Protein AF-A0AAD9RTS6-F1 (afdb_monomer)

Nearest PDB structures (foldseek):
  6xby-assembly1_a  TM=6.337E-01  e=3.636E-10  Bos taurus
  8otz-assembly1_DR  TM=1.914E-01  e=7.574E+00  Bos taurus

Mean predicted aligned error: 16.79 Å

pLDDT: mean 76.4, std 19.63, range [36.97, 96.69]

Organism: NCBI:txid1348599

Structure (mmCIF, N/CA/C/O backbone):
data_AF-A0AAD9RTS6-F1
#
_entry.id   AF-A0AAD9RTS6-F1
#
loop_
_atom_site.group_PDB
_atom_site.id
_atom_site.type_symbol
_atom_site.label_atom_id
_atom_site.label_alt_id
_atom_site.label_comp_id
_atom_site.label_asym_id
_atom_site.label_entity_id
_atom_site.label_seq_id
_atom_site.pdbx_PDB_ins_code
_atom_site.Cartn_x
_atom_site.Cartn_y
_atom_site.Cartn_z
_atom_site.occupancy
_atom_site.B_iso_or_equiv
_atom_site.auth_seq_id
_atom_site.auth_comp_id
_atom_site.auth_asym_id
_atom_site.auth_atom_id
_atom_site.pdbx_PDB_model_num
ATOM 1 N N . MET A 1 1 ? -31.113 -16.040 11.708 1.00 50.41 1 MET A N 1
ATOM 2 C CA . MET A 1 1 ? -31.774 -15.890 10.392 1.00 50.41 1 MET A CA 1
ATOM 3 C C . MET A 1 1 ? -33.154 -15.271 10.618 1.00 50.41 1 MET A C 1
ATOM 5 O O . MET A 1 1 ? -34.159 -15.971 10.582 1.00 50.41 1 MET A O 1
ATOM 9 N N . GLY A 1 2 ? -33.175 -13.988 10.998 1.00 57.69 2 GLY A N 1
ATOM 10 C CA . GLY A 1 2 ? -34.380 -13.211 11.315 1.00 57.69 2 GLY A CA 1
ATOM 11 C C . GLY A 1 2 ? -34.899 -12.433 10.101 1.00 57.69 2 GLY A C 1
ATOM 12 O O . GLY A 1 2 ? -34.229 -12.341 9.082 1.00 57.69 2 GLY A O 1
ATOM 13 N N . SER A 1 3 ? -36.134 -11.948 10.205 1.00 55.72 3 SER A N 1
ATOM 14 C CA . SER A 1 3 ? -37.040 -11.503 9.136 1.00 55.72 3 SER A CA 1
ATOM 15 C C . SER A 1 3 ? -36.486 -10.516 8.093 1.00 55.72 3 SER A C 1
ATOM 17 O O . SER A 1 3 ? -36.118 -9.401 8.437 1.00 55.72 3 SER A O 1
ATOM 19 N N . LEU A 1 4 ? -36.643 -10.838 6.801 1.00 79.06 4 LEU A N 1
ATOM 20 C CA . LEU A 1 4 ? -36.389 -9.927 5.664 1.00 79.06 4 LEU A CA 1
ATOM 21 C C . LEU A 1 4 ? -37.274 -8.656 5.641 1.00 79.06 4 LEU A C 1
ATOM 23 O O . LEU A 1 4 ? -37.018 -7.738 4.871 1.00 79.06 4 LEU A O 1
ATOM 27 N N . PHE A 1 5 ? -38.356 -8.618 6.426 1.00 84.25 5 PHE A N 1
ATOM 28 C CA . PHE A 1 5 ? -39.392 -7.576 6.356 1.00 84.25 5 PHE A CA 1
ATOM 29 C C . PHE A 1 5 ? -39.239 -6.447 7.392 1.00 84.25 5 PHE A C 1
ATOM 31 O O . PHE A 1 5 ? -39.983 -5.465 7.334 1.00 84.25 5 PHE A O 1
ATOM 38 N N . ARG A 1 6 ? -38.319 -6.565 8.356 1.00 87.06 6 ARG A N 1
ATOM 39 C CA . ARG A 1 6 ? -38.084 -5.570 9.417 1.00 87.06 6 ARG A CA 1
ATOM 40 C C . ARG A 1 6 ? -36.588 -5.418 9.674 1.00 87.06 6 ARG A C 1
ATOM 42 O O . ARG A 1 6 ? -35.831 -6.349 9.436 1.00 87.06 6 ARG A O 1
ATOM 49 N N . SER A 1 7 ? -36.184 -4.239 10.141 1.00 89.12 7 SER A N 1
ATOM 50 C CA . SER A 1 7 ? -34.813 -3.986 10.588 1.00 89.12 7 SER A CA 1
ATOM 51 C C . SER A 1 7 ? -34.468 -4.864 11.790 1.00 89.12 7 SER A C 1
ATOM 53 O O . SER A 1 7 ? -35.334 -5.118 12.629 1.00 89.12 7 SER A O 1
ATOM 55 N N . GLU A 1 8 ? -33.208 -5.281 11.885 1.00 87.94 8 GLU A N 1
ATOM 56 C CA . GLU A 1 8 ? -32.695 -5.950 13.080 1.00 87.94 8 GLU A CA 1
ATOM 57 C C . GLU A 1 8 ? -32.668 -4.987 14.277 1.00 87.94 8 GLU A C 1
ATOM 59 O O . GLU A 1 8 ? -32.595 -3.763 14.121 1.00 87.94 8 GLU A O 1
ATOM 64 N N . GLU A 1 9 ? -32.792 -5.542 15.483 1.00 89.06 9 GLU A N 1
ATOM 65 C CA . GLU A 1 9 ? -32.730 -4.760 16.714 1.00 89.06 9 GLU A CA 1
ATOM 66 C C . GLU A 1 9 ? -31.302 -4.257 16.946 1.00 89.06 9 GLU A C 1
ATOM 68 O O . GLU A 1 9 ? -30.344 -5.024 16.899 1.00 89.06 9 GLU A O 1
ATOM 73 N N . MET A 1 10 ? -31.165 -2.957 17.213 1.00 92.31 10 MET A N 1
ATOM 74 C CA . MET A 1 10 ? -29.875 -2.301 17.424 1.00 92.31 10 MET A CA 1
ATOM 75 C C . MET A 1 10 ? -29.730 -1.877 18.885 1.00 92.31 10 MET A C 1
ATOM 77 O O . MET A 1 10 ? -30.651 -1.303 19.468 1.00 92.31 10 MET A O 1
ATOM 81 N N . THR A 1 11 ? -28.548 -2.088 19.461 1.00 93.81 11 THR A N 1
ATOM 82 C CA . THR A 1 11 ? -28.217 -1.669 20.831 1.00 93.81 11 THR A CA 1
ATOM 83 C C . THR A 1 11 ? -27.041 -0.702 20.836 1.00 93.81 11 THR A C 1
ATOM 85 O O . THR A 1 11 ? -26.025 -0.951 20.189 1.00 93.81 11 THR A O 1
ATOM 88 N N . LEU A 1 12 ? -27.154 0.390 21.596 1.00 94.88 12 LEU A N 1
ATOM 89 C CA . LEU A 1 12 ? -26.045 1.316 21.812 1.00 94.88 12 LEU A CA 1
ATOM 90 C C . LEU A 1 12 ? -25.181 0.823 22.977 1.00 94.88 12 LEU A C 1
ATOM 92 O O . LEU A 1 12 ? -25.652 0.749 24.110 1.00 94.88 12 LEU A O 1
ATOM 96 N N . CYS A 1 13 ? -23.910 0.546 22.696 1.00 92.75 13 CYS A N 1
ATOM 97 C CA . CYS A 1 13 ? -22.930 0.111 23.687 1.00 92.75 13 CYS A CA 1
ATOM 98 C C . CYS A 1 13 ? -21.834 1.170 23.859 1.00 92.75 13 CYS A C 1
ATOM 100 O O . CYS A 1 13 ? -21.464 1.855 22.905 1.00 92.75 13 CYS A O 1
ATOM 102 N N . GLN A 1 14 ? -21.288 1.282 25.072 1.00 93.88 14 GLN A N 1
ATOM 103 C CA . GLN A 1 14 ? -20.136 2.134 25.365 1.00 93.88 14 GLN A CA 1
ATOM 104 C C . GLN A 1 14 ? -18.898 1.260 25.589 1.00 93.88 14 GLN A C 1
ATOM 106 O O . GLN A 1 14 ? -18.890 0.403 26.469 1.00 93.88 14 GLN A O 1
ATOM 111 N N . LEU A 1 15 ? -17.856 1.480 24.787 1.00 91.50 15 LEU A N 1
ATOM 112 C CA . LEU A 1 15 ? -16.586 0.756 24.856 1.00 91.50 15 LEU A CA 1
ATOM 113 C C . LEU A 1 15 ? -15.553 1.568 25.643 1.00 91.50 15 LEU A C 1
ATOM 115 O O . LEU A 1 15 ? -15.295 2.728 25.324 1.00 91.50 15 LEU A O 1
ATOM 119 N N . PHE A 1 16 ? -14.932 0.939 26.639 1.00 93.88 16 PHE A N 1
ATOM 120 C CA . PHE A 1 16 ? -13.786 1.484 27.362 1.00 93.88 16 PHE A CA 1
ATOM 121 C C . PHE A 1 16 ? -12.552 0.660 27.007 1.00 93.88 16 PHE A C 1
ATOM 123 O O . PHE A 1 16 ? -12.473 -0.518 27.345 1.00 93.88 16 PHE A O 1
ATOM 130 N N . LEU A 1 17 ? -11.602 1.278 26.305 1.00 93.12 17 LEU A N 1
ATOM 131 C CA . LEU A 1 17 ? -10.390 0.620 25.825 1.00 93.12 17 LEU A CA 1
ATOM 132 C C . LEU A 1 17 ? -9.153 1.296 26.414 1.00 93.12 17 LEU A C 1
ATOM 134 O O . LEU A 1 17 ? -9.038 2.524 26.413 1.00 93.12 17 LEU A O 1
ATOM 138 N N . GLN A 1 18 ? -8.207 0.485 26.880 1.00 94.69 18 GLN A N 1
ATOM 139 C CA . GLN A 1 18 ? -6.872 0.957 27.232 1.00 94.69 18 GLN A CA 1
ATOM 140 C C . GLN A 1 18 ? -6.068 1.213 25.953 1.00 94.69 18 GLN A C 1
ATOM 142 O O . GLN A 1 18 ? -6.196 0.476 24.978 1.00 94.69 18 GLN A O 1
ATOM 147 N N . SER A 1 19 ? -5.216 2.240 25.950 1.00 87.56 19 SER A N 1
ATOM 148 C CA . SER A 1 19 ? -4.492 2.676 24.747 1.00 87.56 19 SER A CA 1
ATOM 149 C C . SER A 1 19 ? -3.614 1.601 24.106 1.00 87.56 19 SER A C 1
ATOM 151 O O . SER A 1 19 ? -3.440 1.626 22.895 1.00 87.56 19 SER A O 1
ATOM 153 N N . GLU A 1 20 ? -3.075 0.670 24.893 1.00 89.00 20 GLU A N 1
ATOM 154 C CA . GLU A 1 20 ? -2.197 -0.402 24.402 1.00 89.00 20 GLU A CA 1
ATOM 155 C C . GLU A 1 20 ? -2.977 -1.546 23.739 1.00 89.00 20 GLU A C 1
ATOM 157 O O . GLU A 1 20 ? -2.508 -2.129 22.769 1.00 89.00 20 GLU A O 1
ATOM 162 N N . ALA A 1 21 ? -4.189 -1.833 24.224 1.00 91.12 21 ALA A N 1
ATOM 163 C CA . ALA A 1 21 ? -5.052 -2.889 23.691 1.00 91.12 21 ALA A CA 1
ATOM 164 C C . ALA A 1 21 ? -6.028 -2.380 22.617 1.00 91.12 21 ALA A C 1
ATOM 166 O O . ALA A 1 21 ? -6.637 -3.175 21.906 1.00 91.12 21 ALA A O 1
ATOM 167 N N . ALA A 1 22 ? -6.181 -1.057 22.488 1.00 91.62 22 ALA A N 1
ATOM 168 C CA . ALA A 1 22 ? -7.159 -0.442 21.598 1.00 91.62 22 ALA A CA 1
ATOM 169 C C . ALA A 1 22 ? -7.013 -0.908 20.143 1.00 91.62 22 ALA A C 1
ATOM 171 O O . ALA A 1 22 ? -8.025 -1.194 19.513 1.00 91.62 22 ALA A O 1
ATOM 172 N N . TYR A 1 23 ? -5.781 -1.023 19.630 1.00 90.50 23 TYR A N 1
ATOM 173 C CA . TYR A 1 23 ? -5.544 -1.468 18.254 1.00 90.50 23 TYR A CA 1
ATOM 174 C C . TYR A 1 23 ? -6.053 -2.895 18.024 1.00 90.50 23 TYR A C 1
ATOM 176 O O . TYR A 1 23 ? -6.880 -3.108 17.145 1.00 90.50 23 TYR A O 1
ATOM 184 N N . ALA A 1 24 ? -5.626 -3.846 18.862 1.00 90.88 24 ALA A N 1
ATOM 185 C CA . ALA A 1 24 ? -6.026 -5.246 18.746 1.00 90.88 24 ALA A CA 1
ATOM 186 C C . ALA A 1 24 ? -7.550 -5.405 18.862 1.00 90.88 24 ALA A C 1
ATOM 188 O O . ALA A 1 24 ? -8.174 -6.012 18.004 1.00 90.88 24 ALA A O 1
ATOM 189 N N . CYS A 1 25 ? -8.181 -4.777 19.860 1.00 92.00 25 CYS A N 1
ATOM 190 C CA . CYS A 1 25 ? -9.631 -4.878 20.025 1.00 92.00 25 CYS A CA 1
ATOM 191 C C . CYS A 1 25 ? -10.410 -4.283 18.843 1.00 92.00 25 CYS A C 1
ATOM 193 O O . CYS A 1 25 ? -11.422 -4.843 18.437 1.00 92.00 25 CYS A O 1
ATOM 195 N N . VAL A 1 26 ? -9.979 -3.137 18.305 1.00 92.31 26 VAL A N 1
ATOM 196 C CA . VAL A 1 26 ? -10.655 -2.504 17.159 1.00 92.31 26 VAL A CA 1
ATOM 197 C C . VAL A 1 26 ? -10.448 -3.314 15.881 1.00 92.31 26 VAL A C 1
ATOM 199 O O . VAL A 1 26 ? -11.370 -3.394 15.076 1.00 92.31 26 VAL A O 1
ATOM 202 N N . SER A 1 27 ? -9.279 -3.933 15.724 1.00 91.69 27 SER A N 1
ATOM 203 C CA . SER A 1 27 ? -8.967 -4.825 14.612 1.00 91.69 27 SER A CA 1
ATOM 204 C C . SER A 1 27 ? -9.925 -6.016 14.554 1.00 91.69 27 SER A C 1
ATOM 206 O O . SER A 1 27 ? -10.641 -6.185 13.572 1.00 91.69 27 SER A O 1
ATOM 208 N N . GLU A 1 28 ? -10.041 -6.748 15.662 1.00 90.25 28 GLU A N 1
ATOM 209 C CA . GLU A 1 28 ? -10.954 -7.890 15.817 1.00 90.25 28 GLU A CA 1
ATOM 210 C C . GLU A 1 28 ? -12.419 -7.492 15.572 1.00 90.25 28 GLU A C 1
ATOM 212 O O . GLU A 1 28 ? -13.182 -8.179 14.894 1.00 90.25 28 GLU A O 1
ATOM 217 N N . LEU A 1 29 ? -12.831 -6.328 16.089 1.00 92.19 29 LEU A N 1
ATOM 218 C CA . LEU A 1 29 ? -14.169 -5.787 15.835 1.00 92.19 29 LEU A CA 1
ATOM 219 C C . LEU A 1 29 ? -14.394 -5.446 14.353 1.00 92.19 29 LEU A C 1
ATOM 221 O O . LEU A 1 29 ? -15.520 -5.571 13.865 1.00 92.19 29 LEU A O 1
ATOM 225 N N . GLY A 1 30 ? -13.347 -5.005 13.655 1.00 91.00 30 GLY A N 1
ATOM 226 C CA . GLY A 1 30 ? -13.362 -4.736 12.220 1.00 91.00 30 GLY A CA 1
ATOM 227 C C . GLY A 1 30 ? -13.520 -6.007 11.391 1.00 91.00 30 GLY A C 1
ATOM 228 O O . GLY A 1 30 ? -14.304 -6.010 10.445 1.00 91.00 30 GLY A O 1
ATOM 229 N N . GLU A 1 31 ? -12.853 -7.090 11.786 1.00 88.75 31 GLU A N 1
ATOM 230 C CA . GLU A 1 31 ? -12.963 -8.402 11.136 1.00 88.75 31 GLU A CA 1
ATOM 231 C C . GLU A 1 31 ? -14.345 -9.034 11.327 1.00 88.75 31 GLU A C 1
ATOM 233 O O . GLU A 1 31 ? -14.898 -9.615 10.393 1.00 88.75 31 GLU A O 1
ATOM 238 N N . LEU A 1 32 ? -14.955 -8.857 12.506 1.00 90.81 32 LEU A N 1
ATOM 239 C CA . LEU A 1 32 ? -16.336 -9.281 12.747 1.00 90.81 32 LEU A CA 1
ATOM 240 C C . LEU A 1 32 ? -17.349 -8.484 11.909 1.00 90.81 32 LEU A C 1
ATOM 242 O O . LEU A 1 32 ? -18.361 -9.038 11.487 1.00 90.81 32 LEU A O 1
ATOM 246 N N . GLY A 1 33 ? -17.115 -7.185 11.688 1.00 89.56 33 GLY A N 1
ATOM 247 C CA . GLY A 1 33 ? -17.952 -6.346 10.819 1.00 89.56 33 GLY A CA 1
ATOM 248 C C . GLY A 1 33 ? -19.366 -6.053 11.346 1.00 89.56 33 GLY A C 1
ATOM 249 O O . GLY A 1 33 ? -20.247 -5.680 10.574 1.00 89.56 33 GLY A O 1
ATOM 250 N N . LEU A 1 34 ? -19.605 -6.214 12.653 1.00 89.19 34 LEU A N 1
ATOM 251 C CA . LEU A 1 34 ? -20.934 -6.080 13.281 1.00 89.19 34 LEU A CA 1
ATOM 252 C C . LEU A 1 34 ? -21.144 -4.756 14.029 1.00 89.19 34 LEU A C 1
ATOM 254 O O . LEU A 1 34 ? -22.193 -4.544 14.639 1.00 89.19 34 LEU A O 1
ATOM 258 N N . VAL A 1 35 ? -20.147 -3.871 14.035 1.00 92.88 35 VAL A N 1
ATOM 259 C CA . VAL A 1 35 ? -20.171 -2.639 14.829 1.00 92.88 35 VAL A CA 1
ATOM 260 C C . VAL A 1 35 ? -20.168 -1.396 13.951 1.00 92.88 35 VAL A C 1
ATOM 262 O O . VAL A 1 35 ? -19.451 -1.307 12.959 1.00 92.88 35 VAL A O 1
ATOM 265 N N . GLN A 1 36 ? -20.944 -0.393 14.360 1.00 92.69 36 GLN A N 1
ATOM 266 C CA . GLN A 1 36 ? -20.921 0.938 13.763 1.00 92.69 36 GLN A CA 1
ATOM 267 C C . GLN A 1 36 ? -20.427 1.949 14.799 1.00 92.69 36 GLN A C 1
ATOM 269 O O . GLN A 1 36 ? -21.080 2.185 15.816 1.00 92.69 36 GLN A O 1
ATOM 274 N N . PHE A 1 37 ? -19.277 2.570 14.534 1.00 93.06 37 PHE A N 1
ATOM 275 C CA . PHE A 1 37 ? -18.742 3.621 15.395 1.00 93.06 37 PHE A CA 1
ATOM 276 C C . PHE A 1 37 ? -19.469 4.946 15.161 1.00 93.06 37 PHE A C 1
ATOM 278 O O . PHE A 1 37 ? -19.695 5.364 14.024 1.00 93.06 37 PHE A O 1
ATOM 285 N N . ARG A 1 38 ? -19.807 5.631 16.255 1.00 93.50 38 ARG A N 1
ATOM 286 C CA . ARG A 1 38 ? -20.373 6.982 16.234 1.00 93.50 38 ARG A CA 1
ATOM 287 C C . ARG A 1 38 ? -19.284 7.992 16.583 1.00 93.50 38 ARG A C 1
ATOM 289 O O . ARG A 1 38 ? -18.545 7.784 17.542 1.00 93.50 38 ARG A O 1
ATOM 296 N N . ASP A 1 39 ? -19.205 9.086 15.827 1.00 92.50 39 ASP A N 1
ATOM 297 C CA . ASP A 1 39 ? -18.254 10.158 16.127 1.00 92.50 39 ASP A CA 1
ATOM 298 C C . ASP A 1 39 ? -18.649 10.868 17.431 1.00 92.50 39 ASP A C 1
ATOM 300 O O . ASP A 1 39 ? -19.750 11.412 17.548 1.00 92.50 39 ASP A O 1
ATOM 304 N N . LEU A 1 40 ? -17.753 10.823 18.418 1.00 90.94 40 LEU A N 1
ATOM 305 C CA . LEU A 1 40 ? -17.901 11.516 19.697 1.00 90.94 40 LEU A CA 1
ATOM 306 C C . LEU A 1 40 ? -17.343 12.947 19.641 1.00 90.94 40 LEU A C 1
ATOM 308 O O . LEU A 1 40 ? -17.722 13.775 20.463 1.00 90.94 40 LEU A O 1
ATOM 312 N N . ASN A 1 41 ? -16.471 13.247 18.672 1.00 89.69 41 ASN A N 1
ATOM 313 C CA . ASN A 1 41 ? -15.739 14.509 18.566 1.00 89.69 41 ASN A CA 1
ATOM 314 C C . ASN A 1 41 ? -16.033 15.221 17.226 1.00 89.69 41 ASN A C 1
ATOM 316 O O . ASN A 1 41 ? -15.108 15.420 16.428 1.00 89.69 41 ASN A O 1
ATOM 320 N N . PRO A 1 42 ? -17.291 15.631 16.962 1.00 89.31 42 PRO A N 1
ATOM 321 C CA . PRO A 1 42 ? -17.651 16.307 15.714 1.00 89.31 42 PRO A CA 1
ATOM 322 C C . PRO A 1 42 ? -17.018 17.702 15.587 1.00 89.31 42 PRO A C 1
ATOM 324 O O . PRO A 1 42 ? -16.724 18.142 14.479 1.00 89.31 42 PRO A O 1
ATOM 327 N N . ASP A 1 43 ? -16.754 18.374 16.710 1.00 90.94 43 ASP A N 1
ATOM 328 C CA . ASP A 1 43 ? -16.213 19.740 16.732 1.00 90.94 43 ASP A CA 1
ATOM 329 C C . ASP A 1 43 ? -14.683 19.788 16.574 1.00 90.94 43 ASP A C 1
ATOM 331 O O . ASP A 1 43 ? -14.093 20.856 16.402 1.00 90.94 43 ASP A O 1
ATOM 335 N N . VAL A 1 44 ? -14.014 18.630 16.631 1.00 90.00 44 VAL A N 1
ATOM 336 C CA . VAL A 1 44 ? -12.556 18.530 16.505 1.00 90.00 44 VAL A CA 1
ATOM 337 C C . VAL A 1 44 ? -12.186 18.268 15.050 1.00 90.00 44 VAL A C 1
ATOM 339 O O . VAL A 1 44 ? -12.521 17.227 14.477 1.00 90.00 44 VAL A O 1
ATOM 342 N N . ASN A 1 45 ? -11.424 19.197 14.470 1.00 89.06 45 ASN A N 1
ATOM 343 C CA . ASN A 1 45 ? -10.912 19.074 13.109 1.00 89.06 45 ASN A CA 1
ATOM 344 C C . ASN A 1 45 ? -10.062 17.799 12.952 1.00 89.06 45 ASN A C 1
ATOM 346 O O . ASN A 1 45 ? -9.316 17.419 13.857 1.00 89.06 45 ASN A O 1
ATOM 350 N N . ALA A 1 46 ? -10.123 17.172 11.776 1.00 85.44 46 ALA A N 1
ATOM 351 C CA . ALA A 1 46 ? -9.436 15.923 11.464 1.00 85.44 46 ALA A CA 1
ATOM 352 C C . ALA A 1 46 ? -7.943 15.954 11.831 1.00 85.44 46 ALA A C 1
ATOM 354 O O . ALA A 1 46 ? -7.449 14.990 12.397 1.00 85.44 46 ALA A O 1
ATOM 355 N N . PHE A 1 47 ? -7.249 17.076 11.607 1.00 85.50 47 PHE A N 1
ATOM 356 C CA . PHE A 1 47 ? -5.812 17.234 11.883 1.00 85.50 47 PHE A CA 1
ATOM 357 C C . PHE A 1 47 ? -5.421 17.241 13.364 1.00 85.50 47 PHE A C 1
ATOM 359 O O . PHE A 1 47 ? -4.262 16.995 13.682 1.00 85.50 47 PHE A O 1
ATOM 366 N N . GLN A 1 48 ? -6.358 17.548 14.260 1.00 87.56 48 GLN A N 1
ATOM 367 C CA . GLN A 1 48 ? -6.109 17.600 15.704 1.00 87.56 48 GLN A CA 1
ATOM 368 C C . GLN A 1 48 ? -6.441 16.271 16.393 1.00 87.56 48 GLN A C 1
ATOM 370 O O . GLN A 1 48 ? -6.275 16.137 17.605 1.00 87.56 48 GLN A O 1
ATOM 375 N N . ARG A 1 49 ? -6.921 15.276 15.637 1.00 88.81 49 ARG A N 1
ATOM 376 C CA . ARG A 1 49 ? -7.229 13.950 16.171 1.00 88.81 49 ARG A CA 1
ATOM 377 C C . ARG A 1 49 ? -5.938 13.202 16.515 1.00 88.81 49 ARG A C 1
ATOM 379 O O . ARG A 1 49 ? -4.890 13.397 15.908 1.00 88.81 49 ARG A O 1
ATOM 386 N N . LYS A 1 50 ? -6.029 12.305 17.496 1.00 86.81 50 LYS A N 1
ATOM 387 C CA . LYS A 1 50 ? -4.868 11.637 18.106 1.00 86.81 50 LYS A CA 1
ATOM 388 C C . LYS A 1 50 ? -4.025 10.804 17.124 1.00 86.81 50 LYS A C 1
ATOM 390 O O . LYS A 1 50 ? -2.809 10.775 17.265 1.00 86.81 50 LYS A O 1
ATOM 395 N N . PHE A 1 51 ? -4.650 10.160 16.137 1.00 87.69 51 PHE A N 1
ATOM 396 C CA . PHE A 1 51 ? -4.007 9.155 15.271 1.00 87.69 51 PHE A CA 1
ATOM 397 C C . PHE A 1 51 ? -3.675 9.650 13.850 1.00 87.69 51 PHE A C 1
ATOM 399 O O . PHE A 1 51 ? -3.411 8.857 12.954 1.00 87.69 51 PHE A O 1
ATOM 406 N N . VAL A 1 52 ? -3.659 10.967 13.612 1.00 91.19 52 VAL A N 1
ATOM 407 C CA . VAL A 1 52 ? -3.453 11.544 12.263 1.00 91.19 52 VAL A CA 1
ATOM 408 C C . VAL A 1 52 ? -2.125 11.135 11.632 1.00 91.19 52 VAL A C 1
ATOM 410 O O . VAL A 1 52 ? -2.060 10.902 10.429 1.00 91.19 52 VAL A O 1
ATOM 413 N N . ASN A 1 53 ? -1.063 11.041 12.431 1.00 90.81 53 ASN A N 1
ATOM 414 C CA . ASN A 1 53 ? 0.257 10.674 11.922 1.00 90.81 53 ASN A CA 1
ATOM 415 C C . ASN A 1 53 ? 0.294 9.223 11.424 1.00 90.81 53 ASN A C 1
ATOM 417 O O . ASN A 1 53 ? 0.946 8.945 10.425 1.00 90.81 53 ASN A O 1
ATOM 421 N N . GLU A 1 54 ? -0.424 8.316 12.086 1.00 88.75 54 GLU A N 1
ATOM 422 C CA . GLU A 1 54 ? -0.519 6.911 11.676 1.00 88.75 54 GLU A CA 1
ATOM 423 C C . GLU A 1 54 ? -1.325 6.774 10.383 1.00 88.75 54 GLU A C 1
ATOM 425 O O . GLU A 1 54 ? -0.869 6.109 9.458 1.00 88.75 54 GLU A O 1
ATOM 430 N N . VAL A 1 55 ? -2.450 7.490 10.262 1.00 91.25 55 VAL A N 1
ATOM 431 C CA . VAL A 1 55 ? -3.231 7.518 9.012 1.00 91.25 55 VAL A CA 1
ATOM 432 C C . VAL A 1 55 ? -2.387 8.037 7.847 1.00 91.25 55 VAL A C 1
ATOM 434 O O . VAL A 1 55 ? -2.356 7.419 6.789 1.00 91.25 55 VAL A O 1
ATOM 437 N N . ARG A 1 56 ? -1.624 9.116 8.055 1.00 92.31 56 ARG A N 1
ATOM 438 C CA . ARG A 1 56 ? -0.730 9.655 7.018 1.00 92.31 56 ARG A CA 1
ATOM 439 C C . ARG A 1 56 ? 0.351 8.666 6.583 1.00 92.31 56 ARG A C 1
ATOM 441 O O . ARG A 1 56 ? 0.660 8.611 5.398 1.00 92.31 56 ARG A O 1
ATOM 448 N N . ARG A 1 57 ? 0.914 7.881 7.509 1.00 91.94 57 ARG A N 1
ATOM 449 C CA . ARG A 1 57 ? 1.880 6.821 7.164 1.00 91.94 57 ARG A CA 1
ATOM 450 C C . ARG A 1 57 ? 1.238 5.763 6.266 1.00 91.94 57 ARG A C 1
ATOM 452 O O . ARG A 1 57 ? 1.842 5.361 5.275 1.00 91.94 57 ARG A O 1
ATOM 459 N N . CYS A 1 58 ? 0.001 5.365 6.561 1.00 92.19 58 CYS A N 1
ATOM 460 C CA . CYS A 1 58 ? -0.757 4.453 5.705 1.00 92.19 58 CYS A CA 1
ATOM 461 C C . CYS A 1 58 ? -1.036 5.046 4.317 1.00 92.19 58 CYS A C 1
ATOM 463 O O . CYS A 1 58 ? -0.826 4.354 3.322 1.00 92.19 58 CYS A O 1
ATOM 465 N N . ASP A 1 59 ? -1.419 6.323 4.232 1.00 94.19 59 ASP A N 1
ATOM 466 C CA . ASP A 1 59 ? -1.638 7.011 2.950 1.00 94.19 59 ASP A CA 1
ATOM 467 C C . ASP A 1 59 ? -0.358 7.042 2.090 1.00 94.19 59 ASP A C 1
ATOM 469 O O . ASP A 1 59 ? -0.396 6.854 0.870 1.00 94.19 59 ASP A O 1
ATOM 473 N N . GLU A 1 60 ? 0.805 7.257 2.715 1.00 93.56 60 GLU A N 1
ATOM 474 C CA . GLU A 1 60 ? 2.093 7.224 2.021 1.00 93.56 60 GLU A CA 1
ATOM 475 C C . GLU A 1 60 ? 2.433 5.823 1.505 1.00 93.56 60 GLU A C 1
ATOM 477 O O . GLU A 1 60 ? 2.817 5.691 0.341 1.00 93.56 60 GLU A O 1
ATOM 482 N N . MET A 1 61 ? 2.249 4.775 2.312 1.00 93.00 61 MET A N 1
ATOM 483 C CA . MET A 1 61 ? 2.441 3.387 1.869 1.00 93.00 61 MET A CA 1
ATOM 484 C C . MET A 1 61 ? 1.489 3.017 0.727 1.00 93.00 61 MET A C 1
ATOM 486 O O . MET A 1 61 ? 1.917 2.423 -0.264 1.00 93.00 61 MET A O 1
ATOM 490 N N . GLU A 1 62 ? 0.223 3.433 0.802 1.00 93.56 62 GLU A N 1
ATOM 491 C CA . GLU A 1 62 ? -0.748 3.224 -0.271 1.00 93.56 62 GLU A CA 1
ATOM 492 C C . GLU A 1 62 ? -0.290 3.914 -1.567 1.00 93.56 62 GLU A C 1
ATOM 494 O O . GLU A 1 62 ? -0.381 3.341 -2.655 1.00 93.56 62 GLU A O 1
ATOM 499 N N . ARG A 1 63 ? 0.287 5.120 -1.478 1.00 95.69 63 ARG A N 1
ATOM 500 C CA . ARG A 1 63 ? 0.880 5.800 -2.638 1.00 95.69 63 ARG A CA 1
ATOM 501 C C . ARG A 1 63 ? 2.003 4.972 -3.273 1.00 95.69 63 ARG A C 1
ATOM 503 O O . ARG A 1 63 ? 2.053 4.903 -4.504 1.00 95.69 63 ARG A O 1
ATOM 510 N N . LYS A 1 64 ? 2.881 4.354 -2.468 1.00 93.56 64 LYS A N 1
ATOM 511 C CA . LYS A 1 64 ? 3.962 3.472 -2.957 1.00 93.56 64 LYS A CA 1
ATOM 512 C C . LYS A 1 64 ? 3.377 2.240 -3.661 1.00 93.56 64 LYS A C 1
ATOM 514 O O . LYS A 1 64 ? 3.759 1.941 -4.791 1.00 93.56 64 LYS A O 1
ATOM 519 N N . LEU A 1 65 ? 2.373 1.595 -3.064 1.00 92.88 65 LEU A N 1
ATOM 520 C CA . LEU A 1 65 ? 1.676 0.445 -3.654 1.00 92.88 65 LEU A CA 1
ATOM 521 C C . LEU A 1 65 ? 0.993 0.784 -4.986 1.00 92.88 65 LEU A C 1
ATOM 523 O O . LEU A 1 65 ? 1.157 0.051 -5.959 1.00 92.88 65 LEU A O 1
ATOM 527 N N . ARG A 1 66 ? 0.307 1.931 -5.085 1.00 93.62 66 ARG A N 1
ATOM 528 C CA . ARG A 1 66 ? -0.299 2.396 -6.349 1.00 93.62 66 ARG A CA 1
ATOM 529 C C . ARG A 1 66 ? 0.740 2.620 -7.451 1.00 93.62 66 ARG A C 1
ATOM 531 O O . ARG A 1 66 ? 0.406 2.513 -8.630 1.00 93.62 66 ARG A O 1
ATOM 538 N N . TYR A 1 67 ? 1.972 3.001 -7.103 1.00 92.50 67 TYR A N 1
ATOM 539 C CA . TYR A 1 67 ? 3.062 3.110 -8.075 1.00 92.50 67 TYR A CA 1
ATOM 540 C C . TYR A 1 67 ? 3.504 1.726 -8.565 1.00 92.50 67 TYR A C 1
ATOM 542 O O . TYR A 1 67 ? 3.544 1.506 -9.775 1.00 92.50 67 TYR A O 1
ATOM 550 N N . LEU A 1 68 ? 3.742 0.784 -7.647 1.00 90.62 68 LEU A N 1
ATOM 551 C CA . LEU A 1 68 ? 4.104 -0.597 -7.984 1.00 90.62 68 LEU A CA 1
ATOM 552 C C . LEU A 1 68 ? 3.037 -1.261 -8.866 1.00 90.62 68 LEU A C 1
ATOM 554 O O . LEU A 1 68 ? 3.360 -1.830 -9.904 1.00 90.62 68 LEU A O 1
ATOM 558 N N . GLU A 1 69 ? 1.759 -1.113 -8.517 1.00 90.94 69 GLU A N 1
ATOM 559 C CA . GLU A 1 69 ? 0.638 -1.659 -9.290 1.00 90.94 69 GLU A CA 1
ATOM 560 C C . GLU A 1 69 ? 0.627 -1.143 -10.741 1.00 90.94 69 GLU A C 1
ATOM 562 O O . GLU A 1 69 ? 0.353 -1.892 -11.682 1.00 90.94 69 GLU A O 1
ATOM 567 N N . LYS A 1 70 ? 0.949 0.142 -10.948 1.00 91.81 70 LYS A N 1
ATOM 568 C CA . LYS A 1 70 ? 1.029 0.742 -12.289 1.00 91.81 70 LYS A CA 1
ATOM 569 C C . LYS A 1 70 ? 2.175 0.164 -13.112 1.00 91.81 70 LYS A C 1
ATOM 571 O O . LYS A 1 70 ? 1.973 -0.097 -14.296 1.00 91.81 70 LYS A O 1
ATOM 576 N N . GLU A 1 71 ? 3.344 -0.033 -12.512 1.00 89.44 71 GLU A N 1
ATOM 577 C CA . GLU A 1 71 ? 4.496 -0.624 -13.204 1.00 89.44 71 GLU A CA 1
ATOM 578 C C . GLU A 1 71 ? 4.244 -2.103 -13.544 1.00 89.44 71 GLU A C 1
ATOM 580 O O . GLU A 1 71 ? 4.461 -2.514 -14.680 1.00 89.44 71 GLU A O 1
ATOM 585 N N . ILE A 1 72 ? 3.646 -2.879 -12.633 1.00 89.12 72 ILE A N 1
ATOM 586 C CA . ILE A 1 72 ? 3.264 -4.283 -12.881 1.00 89.12 72 ILE A CA 1
ATOM 587 C C . ILE A 1 72 ? 2.276 -4.387 -14.055 1.00 89.12 72 ILE A C 1
ATOM 589 O O . ILE A 1 72 ? 2.442 -5.220 -14.950 1.00 89.12 72 ILE A O 1
ATOM 593 N N . LYS A 1 73 ? 1.261 -3.509 -14.090 1.00 89.25 73 LYS A N 1
ATOM 594 C CA . LYS A 1 73 ? 0.295 -3.447 -15.201 1.00 89.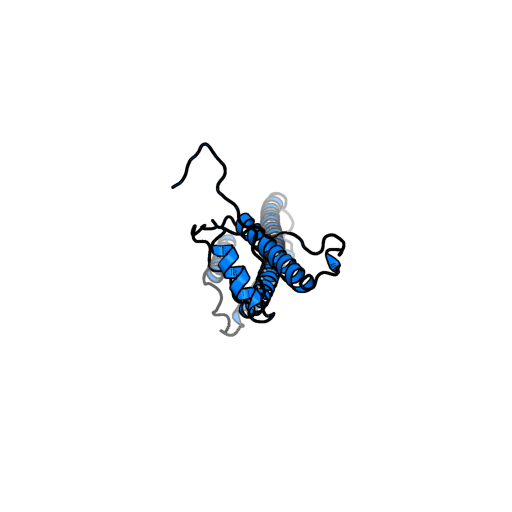25 73 LYS A CA 1
ATOM 595 C C . LYS A 1 73 ? 0.951 -3.048 -16.521 1.00 89.25 73 LYS A C 1
ATOM 597 O O . LYS A 1 73 ? 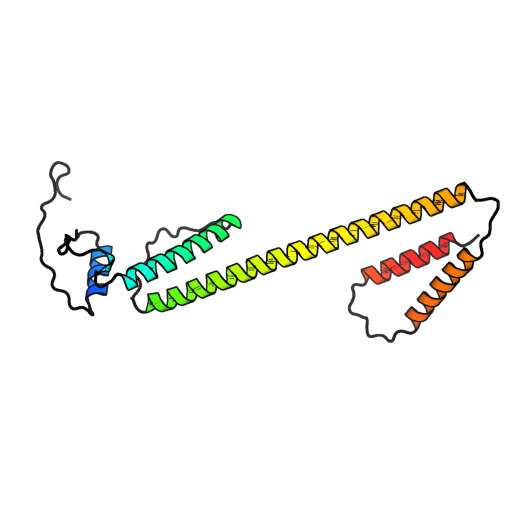0.554 -3.557 -17.567 1.00 89.25 73 LYS A O 1
ATOM 602 N N . LYS A 1 74 ? 1.934 -2.147 -16.486 1.00 89.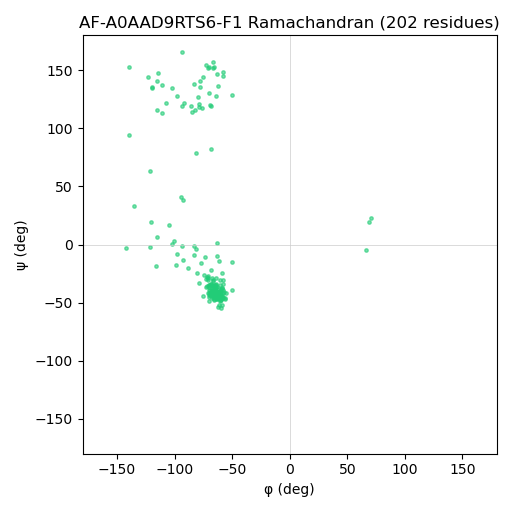38 74 LYS A N 1
ATOM 603 C CA . LYS A 1 74 ? 2.687 -1.700 -17.666 1.00 89.38 74 LYS A CA 1
ATOM 604 C C . LYS A 1 74 ? 3.514 -2.835 -18.275 1.00 89.38 74 LYS A C 1
ATOM 606 O O . LYS A 1 74 ? 3.557 -2.942 -19.498 1.00 89.38 74 LYS A O 1
ATOM 611 N N . ASP A 1 75 ? 4.080 -3.702 -17.440 1.00 86.38 75 ASP A N 1
ATOM 612 C CA . ASP A 1 75 ? 4.841 -4.880 -17.874 1.00 86.38 75 ASP A CA 1
ATOM 613 C C . ASP A 1 75 ? 3.952 -6.091 -18.216 1.00 86.38 75 ASP A C 1
ATOM 615 O O . ASP A 1 75 ? 4.444 -7.128 -18.664 1.00 86.38 75 ASP A O 1
ATOM 619 N N . GLY A 1 76 ? 2.628 -5.966 -18.058 1.00 85.31 76 GLY A N 1
ATOM 620 C CA . GLY A 1 76 ? 1.662 -7.000 -18.432 1.00 85.31 76 GLY A CA 1
ATOM 621 C C . GLY A 1 76 ? 1.699 -8.237 -17.533 1.00 85.31 76 GLY A C 1
ATOM 622 O O . GLY A 1 76 ? 1.281 -9.314 -17.960 1.00 85.31 76 GLY A O 1
ATOM 623 N N . ILE A 1 77 ? 2.197 -8.103 -16.302 1.00 85.94 77 ILE A N 1
ATOM 624 C CA . ILE A 1 77 ? 2.253 -9.203 -15.338 1.00 85.94 77 ILE A CA 1
ATOM 625 C C . ILE A 1 77 ? 0.851 -9.376 -14.725 1.00 85.94 77 ILE A C 1
ATOM 627 O O . ILE A 1 77 ? 0.320 -8.428 -14.138 1.00 85.94 77 ILE A O 1
ATOM 631 N N . PRO A 1 78 ? 0.216 -10.557 -14.849 1.00 79.88 78 PRO A N 1
ATOM 632 C CA . PRO A 1 78 ? -1.101 -10.792 -14.272 1.00 79.88 78 PRO A CA 1
ATOM 633 C C . PRO A 1 78 ? -1.001 -10.834 -12.743 1.00 79.88 78 PRO A C 1
ATOM 635 O O . PRO A 1 78 ? -0.310 -11.683 -12.181 1.00 79.88 78 PRO A O 1
ATOM 638 N N . MET A 1 79 ? -1.706 -9.927 -12.067 1.00 79.19 79 MET A N 1
ATOM 639 C CA . MET A 1 79 ? -1.863 -9.983 -10.614 1.00 79.19 79 MET A CA 1
ATOM 640 C C . MET A 1 79 ? -2.889 -11.066 -10.278 1.00 79.19 79 MET A C 1
ATOM 642 O O . MET A 1 79 ? -4.039 -10.988 -10.712 1.00 79.19 79 MET A O 1
ATOM 646 N N . LEU A 1 80 ? -2.454 -12.094 -9.552 1.00 76.69 80 LEU A N 1
ATOM 647 C CA . LEU A 1 80 ? -3.338 -13.121 -9.013 1.00 76.69 80 LEU A CA 1
ATOM 648 C C . LEU A 1 80 ? -4.003 -12.549 -7.764 1.00 76.69 80 LEU A C 1
ATOM 650 O O . LEU A 1 80 ? -3.314 -12.197 -6.810 1.00 76.69 80 LEU A O 1
ATOM 654 N N . ASP A 1 81 ? -5.326 -12.445 -7.789 1.00 76.25 81 ASP A N 1
ATOM 655 C CA . ASP A 1 81 ? -6.094 -12.184 -6.581 1.00 76.25 81 ASP A CA 1
ATOM 656 C C . ASP A 1 81 ? -6.346 -13.524 -5.886 1.00 76.25 81 ASP A C 1
ATOM 658 O O . ASP A 1 81 ? -7.005 -14.409 -6.438 1.00 76.25 81 ASP A O 1
ATOM 662 N N . THR A 1 82 ? -5.762 -13.702 -4.704 1.00 70.50 82 THR A N 1
ATOM 663 C CA . THR A 1 82 ? -5.897 -14.933 -3.919 1.00 70.50 82 THR A CA 1
ATOM 664 C C . THR A 1 82 ? -7.292 -15.044 -3.290 1.00 70.50 82 THR A C 1
ATOM 666 O O . THR A 1 82 ? -7.643 -16.106 -2.789 1.00 70.50 82 THR A O 1
ATOM 669 N N . GLY A 1 83 ? -8.119 -13.988 -3.323 1.00 71.06 83 GLY A N 1
ATOM 670 C CA . GLY A 1 83 ? -9.482 -13.987 -2.774 1.00 71.06 83 GLY A CA 1
ATOM 671 C C . GLY A 1 83 ? -9.556 -14.121 -1.247 1.00 71.06 83 GLY A C 1
ATOM 672 O O . GLY A 1 83 ? -10.639 -14.029 -0.672 1.00 71.06 83 GLY A O 1
ATOM 673 N N . GLU A 1 84 ? -8.417 -14.319 -0.586 1.00 72.62 84 GLU A N 1
ATOM 674 C CA . GLU A 1 84 ? -8.272 -14.327 0.861 1.00 72.62 84 GLU A CA 1
ATOM 675 C C . GLU A 1 84 ? -7.916 -12.919 1.326 1.00 72.62 84 GLU A C 1
ATOM 677 O O . GLU A 1 84 ? -6.917 -12.338 0.898 1.00 72.62 84 GLU A O 1
ATOM 682 N N . ASN A 1 85 ? -8.754 -12.370 2.202 1.00 75.25 85 ASN A N 1
ATOM 683 C CA . ASN A 1 85 ? -8.446 -11.126 2.883 1.00 75.25 85 ASN A CA 1
ATOM 684 C C . ASN A 1 85 ? -7.542 -11.466 4.078 1.00 75.25 85 ASN A C 1
ATOM 686 O O . ASN A 1 85 ? -7.992 -12.212 4.952 1.00 75.25 85 ASN A O 1
ATOM 690 N N . PRO A 1 86 ? -6.281 -11.003 4.111 1.00 80.38 86 PRO A N 1
ATOM 691 C CA . PRO A 1 86 ? -5.387 -11.312 5.216 1.00 80.38 86 PRO A CA 1
ATOM 692 C C . PRO A 1 86 ? -5.886 -10.674 6.517 1.00 80.38 86 PRO A C 1
ATOM 694 O O . PRO A 1 86 ? -6.545 -9.632 6.499 1.00 80.38 86 PRO A O 1
ATOM 697 N N . GLU A 1 87 ? -5.536 -11.306 7.636 1.00 81.56 87 GLU A N 1
ATOM 698 C CA . GLU A 1 87 ? -5.728 -10.749 8.977 1.00 81.56 87 GLU A CA 1
ATOM 699 C C . GLU A 1 87 ? -5.000 -9.405 9.094 1.00 81.56 87 GLU A C 1
ATOM 701 O O . GLU A 1 87 ? -3.974 -9.165 8.440 1.00 81.56 87 GLU A O 1
ATOM 706 N N . ALA A 1 88 ? -5.542 -8.506 9.907 1.00 84.62 88 ALA A N 1
ATOM 707 C CA . ALA A 1 88 ? -4.946 -7.194 10.077 1.00 84.62 88 ALA A CA 1
ATOM 708 C C . ALA A 1 88 ? -3.543 -7.293 10.721 1.00 84.62 88 ALA A C 1
ATOM 710 O O . ALA A 1 88 ? -3.380 -7.891 11.788 1.00 84.62 88 ALA A O 1
ATOM 711 N N . PRO A 1 89 ? -2.512 -6.675 10.117 1.00 85.62 89 PRO A N 1
ATOM 712 C CA . PRO A 1 89 ? -1.144 -6.769 10.613 1.00 85.62 89 PRO A CA 1
ATOM 713 C C . PRO A 1 89 ? -0.963 -6.010 11.928 1.00 85.62 89 PRO A C 1
ATOM 715 O O . PRO A 1 89 ? -1.618 -5.000 12.192 1.00 85.62 89 PRO A O 1
ATOM 718 N N . GLN A 1 90 ? -0.004 -6.439 12.748 1.00 86.00 90 GLN A N 1
ATOM 719 C CA . GLN A 1 90 ? 0.286 -5.737 14.000 1.00 86.00 90 GLN A CA 1
ATOM 720 C C . GLN A 1 90 ? 0.995 -4.390 13.745 1.00 86.00 90 GLN A C 1
ATOM 722 O O . GLN A 1 90 ? 1.765 -4.256 12.790 1.00 86.00 90 GLN A O 1
ATOM 727 N N . PRO A 1 91 ? 0.882 -3.391 14.648 1.00 85.06 91 PRO A N 1
ATOM 728 C CA . PRO A 1 91 ? 1.523 -2.084 14.460 1.00 85.06 91 PRO A CA 1
ATOM 729 C C . PRO A 1 91 ? 3.051 -2.137 14.314 1.00 85.06 91 PRO A C 1
ATOM 731 O O . PRO A 1 91 ? 3.649 -1.231 13.737 1.00 85.06 91 PRO A O 1
ATOM 734 N N . ARG A 1 92 ? 3.697 -3.183 14.852 1.00 86.44 92 ARG A N 1
ATOM 735 C CA . ARG A 1 92 ? 5.140 -3.418 14.679 1.00 86.44 92 ARG A CA 1
ATOM 736 C C . ARG A 1 92 ? 5.474 -3.831 13.249 1.00 86.44 92 ARG A C 1
ATOM 738 O O . ARG A 1 92 ? 6.383 -3.260 12.661 1.00 86.44 92 ARG A O 1
ATOM 745 N N . GLU A 1 93 ? 4.697 -4.750 12.689 1.00 87.62 93 GLU A N 1
ATOM 746 C CA . GLU A 1 93 ? 4.867 -5.249 11.321 1.00 87.62 93 GLU A CA 1
ATOM 747 C C . GLU A 1 93 ? 4.634 -4.140 10.292 1.00 87.62 93 GLU A C 1
ATOM 749 O O . GLU A 1 93 ? 5.273 -4.117 9.246 1.00 87.62 93 GLU A O 1
ATOM 754 N N . MET A 1 94 ? 3.793 -3.153 10.617 1.00 87.81 94 MET A N 1
ATOM 755 C CA . MET A 1 94 ? 3.587 -1.971 9.778 1.00 87.81 94 MET A CA 1
ATOM 756 C C . MET A 1 94 ? 4.885 -1.184 9.517 1.00 87.81 94 MET A C 1
ATOM 758 O O . MET A 1 94 ? 5.060 -0.635 8.433 1.00 87.81 94 MET A O 1
ATOM 762 N N . ILE A 1 95 ? 5.808 -1.135 10.485 1.00 89.88 95 ILE A N 1
ATOM 763 C CA . ILE A 1 95 ? 7.105 -0.455 10.323 1.00 89.88 95 ILE A CA 1
ATOM 764 C C . ILE A 1 95 ? 7.987 -1.224 9.335 1.00 89.88 95 ILE A C 1
ATOM 766 O O . ILE A 1 95 ? 8.614 -0.627 8.459 1.00 89.88 95 ILE A O 1
ATOM 770 N N . ASP A 1 96 ? 8.009 -2.549 9.456 1.00 92.44 96 ASP A N 1
ATOM 771 C CA . ASP A 1 96 ? 8.780 -3.406 8.560 1.00 92.44 96 ASP A CA 1
ATOM 772 C C . ASP A 1 96 ? 8.214 -3.339 7.135 1.00 92.44 96 ASP A C 1
ATOM 774 O O . ASP A 1 96 ? 8.967 -3.189 6.170 1.00 92.44 96 ASP A O 1
ATOM 778 N N . LEU A 1 97 ? 6.883 -3.341 6.995 1.00 90.88 97 LEU A N 1
ATOM 779 C CA . LEU A 1 97 ? 6.200 -3.153 5.716 1.00 90.88 97 LEU A CA 1
ATOM 780 C C . LEU A 1 97 ? 6.565 -1.815 5.068 1.00 90.88 97 LEU A C 1
ATOM 782 O O . LEU A 1 97 ? 6.931 -1.790 3.894 1.00 90.88 97 LEU A O 1
ATOM 786 N N . GLU A 1 98 ? 6.560 -0.719 5.826 1.00 91.56 98 GLU A N 1
ATOM 787 C CA . GLU A 1 98 ? 6.960 0.598 5.325 1.00 91.56 98 GLU A CA 1
ATOM 788 C C . GLU A 1 98 ? 8.379 0.583 4.735 1.00 91.56 98 GLU A C 1
ATOM 790 O O . GLU A 1 98 ? 8.593 1.065 3.616 1.00 91.56 98 GLU A O 1
ATOM 795 N N . ALA A 1 99 ? 9.329 -0.033 5.446 1.00 93.75 99 ALA A N 1
ATOM 796 C CA . ALA A 1 99 ? 10.708 -0.169 4.990 1.00 93.75 99 ALA A CA 1
ATOM 797 C C . ALA A 1 99 ? 10.817 -1.040 3.728 1.00 93.75 99 ALA A C 1
ATOM 799 O O . ALA A 1 99 ? 11.555 -0.703 2.797 1.00 93.75 99 ALA A O 1
ATOM 800 N N . THR A 1 100 ? 10.065 -2.144 3.660 1.00 94.50 100 THR A N 1
ATOM 801 C CA . THR A 1 100 ? 10.049 -3.005 2.467 1.00 94.50 100 THR A CA 1
ATOM 802 C C . THR A 1 100 ? 9.463 -2.291 1.251 1.00 94.50 100 THR A C 1
ATOM 804 O O . THR A 1 100 ? 10.060 -2.353 0.177 1.00 94.50 100 THR A O 1
ATOM 807 N N . PHE A 1 101 ? 8.360 -1.550 1.400 1.00 93.56 101 PHE A N 1
ATOM 808 C CA . PHE A 1 101 ? 7.758 -0.790 0.303 1.00 93.56 101 PHE A CA 1
ATOM 809 C C . PHE A 1 101 ? 8.665 0.333 -0.189 1.00 93.56 101 PHE A C 1
ATOM 811 O O . PHE A 1 101 ? 8.738 0.573 -1.392 1.00 93.56 101 PHE A O 1
ATOM 818 N N . GLU A 1 102 ? 9.384 1.003 0.712 1.00 94.69 102 GLU A N 1
ATOM 819 C CA . GLU A 1 102 ? 10.363 2.016 0.322 1.00 94.69 102 GLU A CA 1
ATOM 820 C C . GLU A 1 102 ? 11.517 1.429 -0.482 1.00 94.69 102 GLU A C 1
ATOM 822 O O . GLU A 1 102 ? 11.893 1.963 -1.526 1.00 94.69 102 GLU A O 1
ATOM 827 N N . LYS A 1 103 ? 12.053 0.300 -0.017 1.00 96.06 103 LYS A N 1
ATOM 828 C CA . LYS A 1 103 ? 13.118 -0.407 -0.718 1.00 96.06 103 LYS A CA 1
ATOM 829 C C . LYS A 1 103 ? 12.665 -0.846 -2.112 1.00 96.06 103 LYS A C 1
ATOM 831 O O . LYS A 1 103 ? 13.369 -0.573 -3.079 1.00 96.06 103 LYS A O 1
ATOM 836 N N . LEU A 1 104 ? 11.482 -1.451 -2.224 1.00 94.75 104 LEU A N 1
ATOM 837 C CA . LEU A 1 104 ? 10.918 -1.895 -3.502 1.00 94.75 104 LEU A CA 1
ATOM 838 C C . LEU A 1 104 ? 10.662 -0.730 -4.468 1.00 94.75 104 LEU A C 1
ATOM 840 O O . LEU A 1 104 ? 10.969 -0.843 -5.653 1.00 94.75 104 LEU A O 1
ATOM 844 N N . GLU A 1 105 ? 10.129 0.398 -3.986 1.00 93.56 105 GLU A N 1
ATOM 845 C CA . GLU A 1 105 ? 9.930 1.591 -4.820 1.00 93.56 105 GLU A CA 1
ATOM 846 C C . GLU A 1 105 ? 11.264 2.115 -5.371 1.00 93.56 105 GLU A C 1
ATOM 848 O O . GLU A 1 105 ? 11.361 2.424 -6.563 1.00 93.56 105 GLU A O 1
ATOM 853 N N . ASN A 1 106 ? 12.290 2.204 -4.521 1.00 95.38 106 ASN A N 1
ATOM 854 C CA . ASN A 1 106 ? 13.609 2.694 -4.913 1.00 95.38 106 ASN A CA 1
ATOM 855 C C . ASN A 1 106 ? 14.287 1.752 -5.915 1.00 95.38 106 ASN A C 1
ATOM 857 O O . ASN A 1 106 ? 14.723 2.207 -6.971 1.00 95.38 106 ASN A O 1
ATOM 861 N N . GLU A 1 107 ? 14.297 0.445 -5.639 1.00 95.69 107 GLU A N 1
ATOM 862 C CA . GLU A 1 107 ? 14.852 -0.566 -6.546 1.00 95.69 107 GLU A CA 1
ATOM 863 C C . GLU A 1 107 ? 14.169 -0.522 -7.918 1.00 95.69 107 GLU A C 1
ATOM 865 O O . GLU A 1 107 ? 14.842 -0.507 -8.951 1.00 95.69 107 GLU A O 1
ATOM 870 N N . LEU A 1 108 ? 12.836 -0.427 -7.956 1.00 92.94 108 LEU A N 1
ATOM 871 C CA . LEU A 1 108 ? 12.100 -0.379 -9.217 1.00 92.94 108 LEU A CA 1
ATOM 872 C C . LEU A 1 108 ? 12.389 0.902 -10.008 1.00 92.94 108 LEU A C 1
ATOM 874 O O . LEU A 1 108 ? 12.552 0.858 -11.229 1.00 92.94 108 LEU A O 1
ATOM 878 N N . ARG A 1 109 ? 12.499 2.050 -9.328 1.00 93.62 109 ARG A N 1
ATOM 879 C CA . ARG A 1 109 ? 12.884 3.313 -9.974 1.00 93.62 109 ARG A CA 1
ATOM 880 C C . ARG A 1 109 ? 14.287 3.252 -10.558 1.00 93.62 109 ARG A C 1
ATOM 882 O O . ARG A 1 109 ? 14.479 3.700 -11.688 1.00 93.62 109 ARG A O 1
ATOM 889 N N . GLU A 1 110 ? 15.245 2.704 -9.821 1.00 96.06 110 GLU A N 1
ATOM 890 C CA . GLU A 1 110 ? 16.622 2.547 -10.288 1.00 96.06 110 GLU A CA 1
ATOM 891 C C . GLU A 1 110 ? 16.698 1.616 -11.501 1.00 96.06 110 GLU A C 1
ATOM 893 O O . GLU A 1 110 ? 17.309 1.963 -12.513 1.00 96.06 110 GLU A O 1
ATOM 898 N N . VAL A 1 111 ? 16.029 0.460 -11.446 1.00 95.19 111 VAL A N 1
ATOM 899 C CA . VAL A 1 111 ? 15.976 -0.488 -12.567 1.00 95.19 111 VAL A CA 1
ATOM 900 C C . VAL A 1 111 ? 15.349 0.159 -13.800 1.00 95.19 111 VAL A C 1
ATOM 902 O O . VAL A 1 111 ? 15.911 0.045 -14.889 1.00 95.19 111 VAL A O 1
ATOM 905 N N . ASN A 1 112 ? 14.247 0.893 -13.642 1.00 92.88 112 ASN A N 1
ATOM 906 C CA . ASN A 1 112 ? 13.596 1.596 -14.746 1.00 92.88 112 ASN A CA 1
ATOM 907 C C . ASN A 1 112 ? 14.508 2.653 -15.386 1.00 92.88 112 ASN A C 1
ATOM 909 O O . ASN A 1 112 ? 14.651 2.689 -16.610 1.00 92.88 112 ASN A O 1
ATOM 913 N N . GLN A 1 113 ? 15.184 3.475 -14.580 1.00 95.56 113 GLN A N 1
ATOM 914 C CA . GLN A 1 113 ? 16.136 4.470 -15.086 1.00 95.56 113 GLN A CA 1
ATOM 915 C C . GLN A 1 113 ? 17.310 3.812 -15.823 1.00 95.56 113 GLN A C 1
ATOM 917 O O . GLN A 1 113 ? 17.681 4.241 -16.920 1.00 95.56 113 GLN A O 1
ATOM 922 N N . ASN A 1 114 ? 17.860 2.735 -15.259 1.00 96.56 114 ASN A N 1
ATOM 923 C CA . ASN A 1 114 ? 18.954 1.981 -15.862 1.00 96.56 114 ASN A CA 1
ATOM 924 C C . ASN A 1 114 ? 18.530 1.308 -17.176 1.00 96.56 114 ASN A C 1
ATOM 926 O O . ASN A 1 114 ? 19.281 1.336 -18.153 1.00 96.56 114 ASN A O 1
ATOM 930 N N . ALA A 1 115 ? 17.321 0.746 -17.233 1.00 93.56 115 ALA A N 1
ATOM 931 C CA . ALA A 1 115 ? 16.765 0.135 -18.435 1.00 93.56 115 ALA A CA 1
ATOM 932 C C . ALA A 1 115 ? 16.560 1.167 -19.555 1.00 93.56 115 ALA A C 1
ATOM 934 O O . ALA A 1 115 ? 16.922 0.914 -20.708 1.00 93.56 115 ALA A O 1
ATOM 935 N N . GLU A 1 116 ? 16.038 2.352 -19.229 1.00 94.81 116 GLU A N 1
ATOM 936 C CA . GLU A 1 116 ? 15.902 3.445 -20.192 1.00 94.81 116 GLU A CA 1
ATOM 937 C C . GLU A 1 116 ? 17.257 3.933 -20.712 1.00 94.81 116 GLU A C 1
ATOM 939 O O . GLU A 1 116 ? 17.427 4.085 -21.925 1.00 94.81 116 GLU A O 1
ATOM 944 N N . ALA A 1 117 ? 18.232 4.145 -19.825 1.00 95.88 117 ALA A N 1
ATOM 945 C CA . ALA A 1 117 ? 19.579 4.563 -20.204 1.00 95.88 117 ALA A CA 1
ATOM 946 C C . ALA A 1 117 ? 20.259 3.526 -21.111 1.00 95.88 117 ALA A C 1
ATOM 948 O O . ALA A 1 117 ? 20.804 3.871 -22.162 1.00 95.88 117 ALA A O 1
ATOM 949 N N . LEU A 1 118 ? 20.166 2.240 -20.758 1.00 95.94 118 LEU A N 1
ATOM 950 C CA . LEU A 1 118 ? 20.711 1.152 -21.564 1.00 95.94 118 LEU A CA 1
ATOM 951 C C . LEU A 1 118 ? 20.050 1.084 -22.947 1.00 95.94 118 LEU A C 1
ATOM 953 O O . LEU A 1 118 ? 20.743 0.910 -23.951 1.00 95.94 118 LEU A O 1
ATO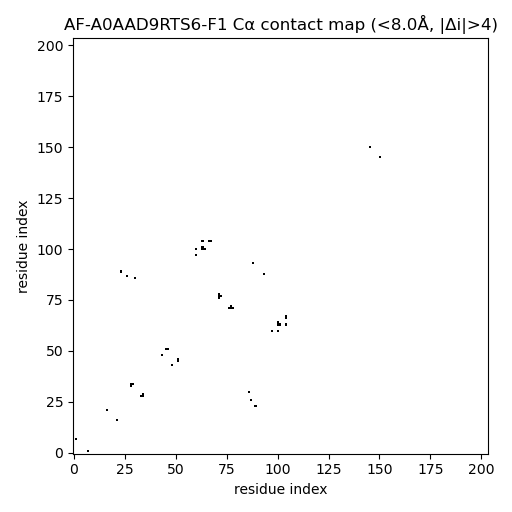M 957 N N . LYS A 1 119 ? 18.726 1.265 -23.018 1.00 95.50 119 LYS A N 1
ATOM 958 C CA . LYS A 1 119 ? 17.985 1.280 -24.284 1.00 95.50 119 LYS A CA 1
ATOM 959 C C . LYS A 1 119 ? 18.421 2.437 -25.183 1.00 95.50 119 LYS A C 1
ATOM 961 O O . LYS A 1 119 ? 18.602 2.218 -26.378 1.00 95.50 119 LYS A O 1
ATOM 966 N N . ARG A 1 120 ? 18.634 3.637 -24.630 1.00 96.12 120 ARG A N 1
ATOM 967 C CA . ARG A 1 120 ? 19.149 4.796 -25.385 1.00 96.12 120 ARG A CA 1
ATOM 968 C C . ARG A 1 120 ? 20.540 4.513 -25.950 1.00 96.12 120 ARG A C 1
ATOM 970 O O . ARG A 1 120 ? 20.715 4.572 -27.163 1.00 96.12 120 ARG A O 1
ATOM 977 N N . ASN A 1 121 ? 21.470 4.066 -25.105 1.00 96.31 121 ASN A N 1
ATOM 978 C CA . ASN A 1 121 ? 22.833 3.717 -25.521 1.00 96.31 121 ASN A CA 1
ATOM 979 C C . ASN A 1 121 ? 22.845 2.637 -26.618 1.00 96.31 121 ASN A C 1
ATOM 981 O O . ASN A 1 121 ? 23.608 2.708 -27.580 1.00 96.31 121 ASN A O 1
ATOM 985 N N . TYR A 1 122 ? 21.984 1.625 -26.494 1.00 95.94 122 TYR A N 1
ATOM 986 C CA . TYR A 1 122 ? 21.861 0.571 -27.497 1.00 95.94 122 TYR A CA 1
ATOM 987 C C . TYR A 1 122 ? 21.358 1.100 -28.848 1.00 95.94 122 TYR A C 1
ATOM 989 O O . TYR A 1 122 ? 21.874 0.692 -29.893 1.00 95.94 122 TYR A O 1
ATOM 997 N N . LEU A 1 123 ? 20.366 1.996 -28.843 1.00 96.69 123 LEU A N 1
ATOM 998 C CA . LEU A 1 123 ? 19.826 2.593 -30.066 1.00 96.69 123 LEU A CA 1
ATOM 999 C C . LEU A 1 123 ? 20.873 3.468 -30.761 1.00 96.69 123 LEU A C 1
ATOM 1001 O O . LEU A 1 123 ? 21.121 3.258 -31.946 1.00 96.69 123 LEU A O 1
ATOM 1005 N N . GLU A 1 124 ? 21.573 4.331 -30.023 1.00 94.69 124 GLU A N 1
ATOM 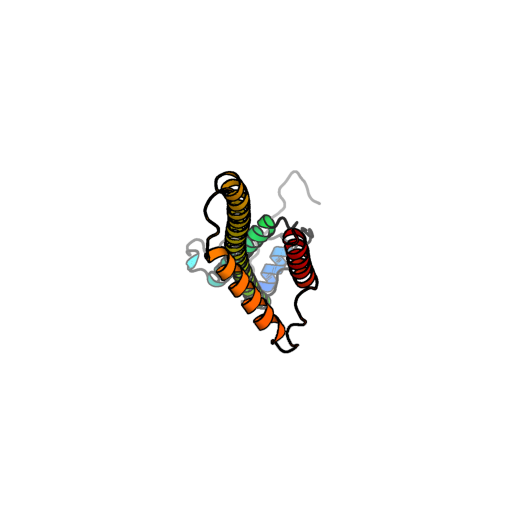1006 C CA . GLU A 1 124 ? 22.650 5.178 -30.558 1.00 94.69 124 GLU A CA 1
ATOM 1007 C C . GLU A 1 124 ? 23.752 4.346 -31.238 1.00 94.69 124 GLU A C 1
ATOM 1009 O O . GLU A 1 124 ? 24.159 4.609 -32.375 1.00 94.69 124 GLU A O 1
ATOM 1014 N N . LEU A 1 125 ? 24.203 3.273 -30.580 1.00 94.44 125 LEU A N 1
ATOM 1015 C CA . LEU A 1 125 ? 25.203 2.362 -31.143 1.00 94.44 125 LEU A CA 1
ATOM 1016 C C . LEU A 1 125 ? 24.678 1.597 -32.366 1.00 94.44 125 LEU A C 1
ATOM 1018 O O . LEU A 1 125 ? 25.437 1.312 -33.300 1.00 94.44 125 LEU A O 1
ATOM 1022 N N . THR A 1 126 ? 23.391 1.251 -32.383 1.00 93.50 126 THR A N 1
ATOM 1023 C CA . THR A 1 126 ? 22.762 0.547 -33.509 1.00 93.50 126 THR A CA 1
ATOM 1024 C C . THR A 1 126 ? 22.632 1.453 -34.730 1.00 93.50 126 THR A C 1
ATOM 1026 O O . THR A 1 126 ? 22.941 1.021 -35.844 1.00 93.50 126 THR A O 1
ATOM 1029 N N . GLU A 1 127 ? 22.256 2.714 -34.529 1.00 93.88 127 GLU A N 1
ATOM 1030 C CA . GLU A 1 127 ? 22.217 3.734 -35.576 1.00 93.88 127 GLU A CA 1
ATOM 1031 C C . GLU A 1 127 ? 23.606 3.954 -36.178 1.00 93.88 127 GLU A C 1
ATOM 1033 O O . GLU A 1 127 ? 23.781 3.847 -37.396 1.00 93.88 127 GLU A O 1
ATOM 1038 N N . LEU A 1 128 ? 24.628 4.133 -35.335 1.00 93.44 128 LEU A N 1
ATOM 1039 C CA . LEU A 1 128 ? 26.010 4.294 -35.785 1.00 93.44 128 LEU A CA 1
ATOM 1040 C C . LEU A 1 128 ? 26.502 3.065 -36.565 1.00 93.44 128 LEU A C 1
ATOM 1042 O O . LEU A 1 128 ? 27.102 3.193 -37.636 1.00 93.44 128 LEU A O 1
ATOM 1046 N N . LYS A 1 129 ? 26.179 1.855 -36.097 1.00 90.81 129 LYS A N 1
ATOM 1047 C CA . LYS A 1 129 ? 26.463 0.607 -36.821 1.00 90.81 129 LYS A CA 1
ATOM 1048 C C . LYS A 1 129 ? 25.785 0.566 -38.194 1.00 90.81 129 LYS A C 1
ATOM 1050 O O . LYS A 1 129 ? 26.366 0.037 -39.143 1.00 90.81 129 LYS A O 1
ATOM 1055 N N . HIS A 1 130 ? 24.558 1.067 -38.322 1.00 91.06 130 HIS A N 1
ATOM 1056 C CA . HIS A 1 130 ? 23.855 1.130 -39.605 1.00 91.06 130 HIS A CA 1
ATOM 1057 C C . HIS A 1 130 ? 24.472 2.152 -40.561 1.00 91.06 130 HIS A C 1
ATOM 1059 O O . HIS A 1 130 ? 24.619 1.837 -41.744 1.00 91.06 130 HIS A O 1
ATOM 1065 N N . ILE A 1 131 ? 24.901 3.312 -40.057 1.00 92.69 131 ILE A N 1
ATOM 1066 C CA . ILE A 1 131 ? 25.630 4.312 -40.848 1.00 92.69 131 ILE A CA 1
ATOM 1067 C C . ILE A 1 131 ? 26.909 3.692 -41.413 1.00 92.69 131 ILE A C 1
ATOM 1069 O O . ILE A 1 131 ? 27.097 3.710 -42.626 1.00 92.69 131 ILE A O 1
ATOM 1073 N N . LEU A 1 132 ? 27.732 3.062 -40.567 1.00 87.81 132 LEU A N 1
ATOM 1074 C CA . LEU A 1 132 ? 28.987 2.431 -40.994 1.00 87.81 132 LEU A CA 1
ATOM 1075 C C . LEU A 1 132 ? 28.781 1.336 -42.052 1.00 87.81 132 LEU A C 1
ATOM 1077 O O . LEU A 1 132 ? 29.574 1.211 -42.980 1.00 87.81 132 LEU A O 1
ATOM 1081 N N . ARG A 1 133 ? 27.703 0.548 -41.944 1.00 84.75 133 ARG A N 1
ATO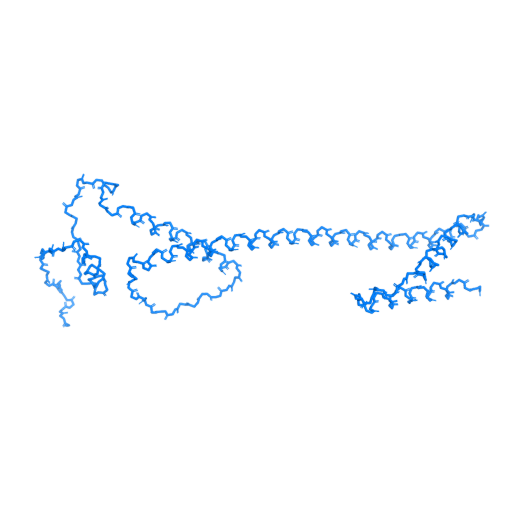M 1082 C CA . ARG A 1 133 ? 27.375 -0.472 -42.953 1.00 84.75 133 ARG A CA 1
ATOM 1083 C C . ARG A 1 133 ? 26.989 0.143 -44.295 1.00 84.75 133 ARG A C 1
ATOM 1085 O O . ARG A 1 133 ? 27.448 -0.336 -45.326 1.00 84.75 133 ARG A O 1
ATOM 1092 N N . LYS A 1 134 ? 26.145 1.178 -44.293 1.00 85.56 134 LYS A N 1
ATOM 1093 C CA . LYS A 1 134 ? 25.704 1.832 -45.532 1.00 85.56 134 LYS A CA 1
ATOM 1094 C C . LYS A 1 134 ? 26.836 2.608 -46.203 1.00 85.56 134 LYS A C 1
ATOM 1096 O O . LYS A 1 134 ? 26.953 2.547 -47.421 1.00 85.56 134 LYS A O 1
ATOM 1101 N N . THR A 1 135 ? 27.685 3.292 -45.433 1.00 83.12 135 THR A N 1
ATOM 1102 C CA . THR A 1 135 ? 28.848 3.995 -45.993 1.00 83.12 135 THR A CA 1
ATOM 1103 C C . THR A 1 135 ? 29.852 3.023 -46.595 1.00 83.12 135 THR A C 1
ATOM 1105 O O . THR A 1 135 ? 30.374 3.305 -47.665 1.00 83.12 135 THR A O 1
ATOM 1108 N N . GLN A 1 136 ? 30.079 1.857 -45.979 1.00 77.38 136 GLN A N 1
ATOM 1109 C CA . GLN A 1 136 ? 30.940 0.827 -46.561 1.00 77.38 136 GLN A CA 1
ATOM 1110 C C . GLN A 1 136 ? 30.426 0.352 -47.930 1.00 77.38 136 GLN A C 1
ATOM 1112 O O . GLN A 1 136 ? 31.198 0.335 -48.882 1.00 77.38 136 GLN A O 1
ATOM 1117 N N . VAL A 1 137 ? 29.126 0.055 -48.054 1.00 78.38 137 VAL A N 1
ATOM 1118 C CA . VAL A 1 137 ? 28.515 -0.324 -49.344 1.00 78.38 137 VAL A CA 1
ATOM 1119 C C . VAL A 1 137 ? 28.646 0.800 -50.376 1.00 78.38 137 VAL A C 1
ATOM 1121 O O . VAL A 1 137 ? 29.018 0.539 -51.513 1.00 78.38 137 VAL A O 1
ATOM 1124 N N . PHE A 1 138 ? 28.419 2.054 -49.975 1.00 75.00 138 PHE A N 1
ATOM 1125 C CA . PHE A 1 138 ? 28.583 3.218 -50.850 1.00 75.00 138 PHE A CA 1
ATOM 1126 C C . PHE A 1 138 ? 30.023 3.365 -51.371 1.00 75.00 138 PHE A C 1
ATOM 1128 O O . PHE A 1 138 ? 30.236 3.596 -52.560 1.00 75.00 138 PHE A O 1
ATOM 1135 N N . PHE A 1 139 ? 31.028 3.205 -50.502 1.00 72.69 139 PHE A N 1
ATOM 1136 C CA . PHE A 1 139 ? 32.431 3.236 -50.923 1.00 72.69 139 PHE A CA 1
ATOM 1137 C C . PHE A 1 139 ? 32.781 2.063 -51.842 1.00 72.69 139 PHE A C 1
ATOM 1139 O O . PHE A 1 139 ? 33.511 2.268 -52.810 1.00 72.69 139 PHE A O 1
ATOM 1146 N N . ASP A 1 140 ? 32.244 0.870 -51.585 1.00 68.94 140 ASP A N 1
ATOM 1147 C CA . ASP A 1 140 ? 32.454 -0.290 -52.449 1.00 68.94 140 ASP A CA 1
ATOM 1148 C C . ASP A 1 140 ? 31.835 -0.057 -53.846 1.00 68.94 140 ASP A C 1
ATOM 1150 O O . ASP A 1 140 ? 32.530 -0.224 -54.845 1.00 68.94 140 ASP A O 1
ATOM 1154 N N . GLU A 1 141 ? 30.590 0.427 -53.953 1.00 63.12 141 GLU A N 1
ATOM 1155 C CA . GLU A 1 141 ? 29.907 0.716 -55.234 1.00 63.12 141 GLU A CA 1
ATOM 1156 C C . GLU A 1 141 ? 30.605 1.801 -56.076 1.00 63.12 141 GLU A C 1
ATOM 1158 O O . GLU A 1 141 ? 30.745 1.662 -57.298 1.00 63.12 141 GLU A O 1
ATOM 1163 N N . HIS A 1 142 ? 31.096 2.867 -55.437 1.00 56.28 142 HIS A N 1
ATOM 1164 C CA . HIS A 1 142 ? 31.825 3.935 -56.127 1.00 56.28 142 HIS A CA 1
ATOM 1165 C C . HIS A 1 142 ? 33.214 3.510 -56.612 1.00 56.28 142 HIS A C 1
ATOM 1167 O O . HIS A 1 142 ? 33.699 4.041 -57.612 1.00 56.28 142 HIS A O 1
ATOM 1173 N N . LEU A 1 143 ? 33.850 2.535 -55.959 1.00 51.09 143 LEU A N 1
ATOM 1174 C CA . LEU A 1 143 ? 35.107 1.964 -56.441 1.00 51.09 143 LEU A CA 1
ATOM 1175 C C . LEU A 1 143 ? 34.908 1.110 -57.704 1.00 51.09 143 LEU A C 1
ATOM 1177 O O . LEU A 1 143 ? 35.802 1.097 -58.550 1.00 51.09 143 LEU A O 1
ATOM 1181 N N . TYR A 1 144 ? 33.746 0.469 -57.883 1.00 49.00 144 TYR A N 1
ATOM 1182 C CA . TYR A 1 144 ? 33.419 -0.252 -59.122 1.00 49.00 144 TYR A CA 1
ATOM 1183 C C . TYR A 1 144 ? 33.063 0.705 -60.274 1.00 49.00 144 TYR A C 1
ATOM 1185 O O . TYR A 1 144 ? 33.611 0.587 -61.364 1.00 49.00 144 TYR A O 1
ATOM 1193 N N . THR A 1 145 ? 32.248 1.735 -60.031 1.00 48.34 145 THR A N 1
ATOM 1194 C CA . THR A 1 145 ? 31.863 2.706 -61.083 1.00 48.34 145 THR A CA 1
ATOM 1195 C C . THR A 1 145 ? 32.987 3.673 -61.488 1.00 48.34 145 THR A C 1
ATOM 1197 O O . THR A 1 145 ? 33.061 4.085 -62.650 1.00 48.34 145 THR A O 1
ATOM 1200 N N . ALA A 1 146 ? 33.911 4.012 -60.579 1.00 42.41 146 ALA A N 1
ATOM 1201 C CA . ALA A 1 146 ? 35.116 4.777 -60.919 1.00 42.41 146 ALA A CA 1
ATOM 1202 C C . ALA A 1 146 ? 36.167 3.934 -61.669 1.00 42.41 146 ALA A C 1
ATOM 1204 O O . ALA A 1 146 ? 36.944 4.484 -62.453 1.00 42.41 146 ALA A O 1
ATOM 1205 N N . ALA A 1 147 ? 36.186 2.609 -61.473 1.00 45.03 147 ALA A N 1
ATOM 1206 C CA . ALA A 1 147 ? 37.008 1.706 -62.280 1.00 45.03 147 ALA A CA 1
ATOM 1207 C C . ALA A 1 147 ? 36.503 1.616 -63.734 1.00 45.03 147 ALA A C 1
ATOM 1209 O O . ALA A 1 147 ? 37.324 1.570 -64.650 1.00 45.03 147 ALA A O 1
ATOM 1210 N N . ASP A 1 148 ? 35.188 1.702 -63.952 1.00 42.66 148 ASP A N 1
ATOM 1211 C CA . ASP A 1 148 ? 34.587 1.609 -65.291 1.00 42.66 148 ASP A CA 1
ATOM 1212 C C . ASP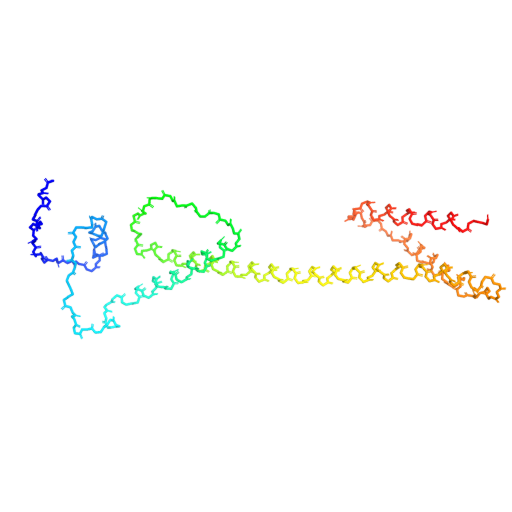 A 1 148 ? 34.662 2.917 -66.101 1.00 42.66 148 ASP A C 1
ATOM 1214 O O . ASP A 1 148 ? 34.682 2.889 -67.330 1.00 42.66 148 ASP A O 1
ATOM 1218 N N . THR A 1 149 ? 34.773 4.078 -65.444 1.00 44.03 149 THR A N 1
ATOM 1219 C CA . THR A 1 149 ? 34.873 5.390 -66.123 1.00 44.03 149 THR A CA 1
ATOM 1220 C C . THR A 1 149 ? 36.301 5.933 -66.238 1.00 44.03 149 THR A C 1
ATOM 1222 O O . THR A 1 149 ? 36.564 6.786 -67.084 1.00 44.03 149 THR A O 1
ATOM 1225 N N . ILE A 1 150 ? 37.254 5.423 -65.447 1.00 43.28 150 ILE A N 1
ATOM 1226 C CA . ILE A 1 150 ? 38.666 5.866 -65.445 1.00 43.28 150 ILE A CA 1
ATOM 1227 C C . ILE A 1 150 ? 39.616 4.695 -65.782 1.00 43.28 150 ILE A C 1
ATOM 1229 O O . ILE A 1 150 ? 40.827 4.756 -65.565 1.00 43.28 150 ILE A O 1
ATOM 1233 N N . GLY A 1 151 ? 39.093 3.627 -66.391 1.00 41.28 151 GLY A N 1
ATOM 1234 C CA . GLY A 1 151 ? 39.844 2.433 -66.794 1.00 41.28 151 GLY A CA 1
ATOM 1235 C C . GLY A 1 151 ? 40.940 2.639 -67.851 1.00 41.28 151 GLY A C 1
ATOM 1236 O O . GLY A 1 151 ? 41.601 1.670 -68.211 1.00 41.28 151 GLY A O 1
ATOM 1237 N N . ALA A 1 152 ? 41.185 3.864 -68.336 1.00 40.41 152 ALA A N 1
ATOM 1238 C CA . ALA A 1 152 ? 42.188 4.103 -69.377 1.00 40.41 152 ALA A CA 1
ATOM 1239 C C . ALA A 1 152 ? 43.397 4.974 -68.992 1.00 40.41 152 ALA A C 1
ATOM 1241 O O . ALA A 1 152 ? 44.387 4.878 -69.711 1.00 40.41 152 ALA A O 1
ATOM 1242 N N . HIS A 1 153 ? 43.402 5.799 -67.923 1.00 42.28 153 HIS A N 1
ATOM 1243 C CA . HIS A 1 153 ? 44.456 6.840 -67.880 1.00 42.28 153 HIS A CA 1
ATOM 1244 C C . HIS A 1 153 ? 45.169 7.267 -66.591 1.00 42.28 153 HIS A C 1
ATOM 1246 O O . HIS A 1 153 ? 46.145 8.001 -66.724 1.00 42.28 153 HIS A O 1
ATOM 1252 N N . TYR A 1 154 ? 44.868 6.776 -65.385 1.00 38.03 154 TYR A N 1
ATOM 1253 C CA . TYR A 1 154 ? 45.739 7.079 -64.230 1.00 38.03 154 TYR A CA 1
ATOM 1254 C C . TYR A 1 154 ? 45.951 5.876 -63.310 1.00 38.03 154 TYR A C 1
ATOM 1256 O O . TYR A 1 154 ? 45.217 5.639 -62.353 1.00 38.03 154 TYR A O 1
ATOM 1264 N N . ARG A 1 155 ? 47.047 5.147 -63.554 1.00 44.56 155 ARG A N 1
ATOM 1265 C CA . ARG A 1 155 ? 47.671 4.248 -62.574 1.00 44.56 155 ARG A CA 1
ATOM 1266 C C . ARG A 1 155 ? 48.264 5.116 -61.454 1.00 44.56 155 ARG A C 1
ATOM 1268 O O . ARG A 1 155 ? 49.434 5.481 -61.495 1.00 44.56 155 ARG A O 1
ATOM 1275 N N . SER A 1 156 ? 47.431 5.527 -60.498 1.00 43.62 156 SER A N 1
ATOM 1276 C CA . SER A 1 156 ? 47.834 6.457 -59.443 1.00 43.62 156 SER A CA 1
ATOM 1277 C C . SER A 1 156 ? 48.649 5.757 -58.334 1.00 43.62 156 SER A C 1
ATOM 1279 O O . SER A 1 156 ? 48.322 4.640 -57.916 1.00 43.62 156 SER A O 1
ATOM 1281 N N . PRO A 1 157 ? 49.698 6.412 -57.797 1.00 50.53 157 PRO A N 1
ATOM 1282 C CA . PRO A 1 157 ? 50.549 5.887 -56.717 1.00 50.53 157 PRO A CA 1
ATOM 1283 C C . PRO A 1 157 ? 49.810 5.659 -55.382 1.00 50.53 157 PRO A C 1
ATOM 1285 O O . PRO A 1 157 ? 50.335 5.001 -54.482 1.00 50.53 157 PRO A O 1
ATOM 1288 N N . LEU A 1 158 ? 48.563 6.131 -55.257 1.00 48.09 158 LEU A N 1
ATOM 1289 C CA . LEU A 1 158 ? 47.703 5.912 -54.090 1.00 48.09 158 LEU A CA 1
ATOM 1290 C C . LEU A 1 158 ? 47.296 4.439 -53.926 1.00 48.09 158 LEU A C 1
ATOM 1292 O O . LEU A 1 158 ? 47.182 3.967 -52.796 1.00 48.09 158 LEU A O 1
ATOM 1296 N N . ARG A 1 159 ? 47.176 3.677 -55.025 1.00 50.00 159 ARG A N 1
ATOM 1297 C CA . ARG A 1 159 ? 46.896 2.230 -54.973 1.00 50.00 159 ARG A CA 1
ATOM 1298 C C . ARG A 1 159 ? 48.029 1.476 -54.270 1.00 50.00 159 ARG A C 1
ATOM 1300 O O . ARG A 1 159 ? 47.778 0.630 -53.417 1.00 50.00 159 ARG A O 1
ATOM 1307 N N . GLN A 1 160 ? 49.277 1.858 -54.550 1.00 48.56 160 GLN A N 1
ATOM 1308 C CA . GLN A 1 160 ? 50.452 1.276 -53.902 1.00 48.56 160 GLN A CA 1
ATOM 1309 C C . GLN A 1 160 ? 50.560 1.698 -52.429 1.00 48.56 160 GLN A C 1
ATOM 1311 O O . GLN A 1 160 ? 50.955 0.897 -51.587 1.00 48.56 160 GLN A O 1
ATOM 1316 N N . ALA A 1 161 ? 50.164 2.931 -52.094 1.00 52.62 161 ALA A N 1
ATOM 1317 C CA . ALA A 1 161 ? 50.163 3.425 -50.718 1.00 52.62 161 ALA A CA 1
ATOM 1318 C C . ALA A 1 161 ? 49.133 2.703 -49.831 1.00 52.62 161 ALA A C 1
ATOM 1320 O O . ALA A 1 161 ? 49.444 2.357 -48.692 1.00 52.62 161 ALA A O 1
ATOM 1321 N N . VAL A 1 162 ? 47.935 2.424 -50.355 1.00 55.34 162 VAL A N 1
ATOM 1322 C CA . VAL A 1 162 ? 46.889 1.686 -49.628 1.00 55.34 162 VAL A CA 1
ATOM 1323 C C . VAL A 1 162 ? 47.285 0.221 -49.442 1.00 55.34 162 VAL A C 1
ATOM 1325 O O . VAL A 1 162 ? 47.195 -0.283 -48.325 1.00 55.34 162 VAL A O 1
ATOM 1328 N N . ILE A 1 163 ? 47.825 -0.430 -50.478 1.00 55.62 163 ILE A N 1
ATOM 1329 C CA . ILE A 1 163 ? 48.339 -1.809 -50.390 1.00 55.62 163 ILE A CA 1
ATOM 1330 C C . ILE A 1 163 ? 49.489 -1.900 -49.374 1.00 55.62 163 ILE A C 1
ATOM 1332 O O . ILE A 1 163 ? 49.480 -2.766 -48.500 1.00 55.62 163 ILE A O 1
ATOM 1336 N N . ASN A 1 164 ? 50.438 -0.958 -49.408 1.00 50.59 164 ASN A N 1
ATOM 1337 C CA . ASN A 1 164 ? 51.548 -0.918 -48.453 1.00 50.59 164 ASN A CA 1
ATOM 1338 C C . ASN A 1 164 ? 51.086 -0.623 -47.016 1.00 50.59 164 ASN A C 1
ATOM 1340 O O . ASN A 1 164 ? 51.693 -1.117 -46.064 1.00 50.59 164 ASN A O 1
ATOM 1344 N N . ARG A 1 165 ? 50.009 0.152 -46.828 1.00 58.19 165 ARG A N 1
ATOM 1345 C CA . ARG A 1 165 ? 49.414 0.403 -45.504 1.00 58.19 165 ARG A CA 1
ATOM 1346 C C . ARG A 1 165 ? 48.665 -0.826 -44.981 1.00 58.19 165 ARG A C 1
ATOM 1348 O O . ARG A 1 165 ? 48.751 -1.117 -43.791 1.00 58.19 165 ARG A O 1
ATOM 1355 N N . TYR A 1 166 ? 48.008 -1.572 -45.867 1.00 54.31 166 TYR A N 1
ATOM 1356 C CA . TYR A 1 166 ? 47.326 -2.826 -45.542 1.00 54.31 166 TYR A CA 1
ATOM 1357 C C . TYR A 1 166 ? 48.325 -3.921 -45.136 1.00 54.31 166 TYR A C 1
ATOM 1359 O O . TYR A 1 166 ? 48.162 -4.548 -44.092 1.00 54.31 166 TYR A O 1
ATOM 1367 N N . LEU A 1 167 ? 49.429 -4.066 -45.878 1.00 55.53 167 LEU A N 1
ATOM 1368 C CA . LEU A 1 167 ? 50.518 -4.995 -45.546 1.00 55.53 167 LEU A CA 1
ATOM 1369 C C . LEU A 1 167 ? 51.221 -4.638 -44.222 1.00 55.53 167 LEU A C 1
ATOM 1371 O O . LEU A 1 167 ? 51.588 -5.531 -43.459 1.00 55.53 167 LEU A O 1
ATOM 1375 N N . ARG A 1 168 ? 51.356 -3.343 -43.887 1.00 57.09 168 ARG A N 1
ATOM 1376 C CA . ARG A 1 168 ? 51.856 -2.914 -42.564 1.00 57.09 168 ARG A CA 1
ATOM 1377 C C . ARG A 1 168 ? 50.905 -3.281 -41.427 1.00 57.09 168 ARG A C 1
ATOM 1379 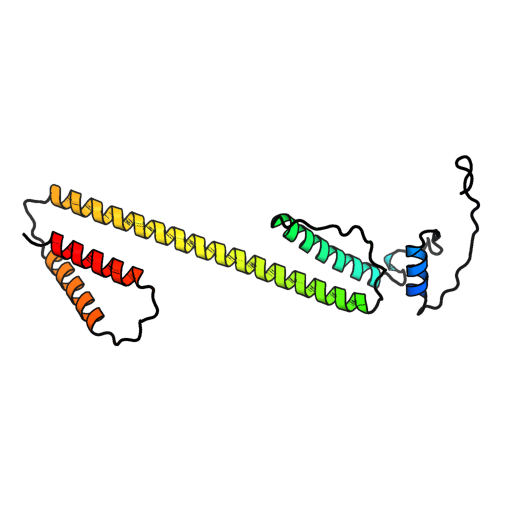O O . ARG A 1 168 ? 51.370 -3.757 -40.397 1.00 57.09 168 ARG A O 1
ATOM 1386 N N . LEU A 1 169 ? 49.597 -3.097 -41.613 1.00 54.94 169 LEU A N 1
ATOM 1387 C CA . LEU A 1 169 ? 48.588 -3.498 -40.626 1.00 54.94 169 LEU A CA 1
ATOM 1388 C C . LEU A 1 169 ? 48.584 -5.016 -40.402 1.00 54.94 169 LEU A C 1
ATOM 1390 O O . LEU A 1 169 ? 48.452 -5.468 -39.267 1.00 54.94 169 LEU A O 1
ATOM 1394 N N . GLN A 1 170 ? 48.809 -5.794 -41.462 1.00 54.44 170 GLN A N 1
ATOM 1395 C CA . GLN A 1 170 ? 48.900 -7.252 -41.398 1.00 54.44 170 GLN A CA 1
ATOM 1396 C C . GLN A 1 170 ? 50.149 -7.728 -40.629 1.00 54.44 170 GLN A C 1
ATOM 1398 O O . GLN A 1 170 ? 50.050 -8.641 -39.810 1.00 54.44 170 GLN A O 1
ATOM 1403 N N . ASN A 1 171 ? 51.297 -7.058 -40.805 1.00 51.66 171 ASN A N 1
ATOM 1404 C CA . ASN A 1 171 ? 52.522 -7.343 -40.045 1.00 51.66 171 ASN A CA 1
ATOM 1405 C C . ASN A 1 171 ? 52.433 -6.925 -38.568 1.00 51.66 171 ASN A C 1
ATOM 1407 O O . ASN A 1 171 ? 52.927 -7.652 -37.708 1.00 51.66 171 ASN A O 1
ATOM 1411 N N . CYS A 1 172 ? 51.761 -5.813 -38.247 1.00 51.34 172 CYS A N 1
ATOM 1412 C CA . CYS A 1 172 ? 51.503 -5.426 -36.855 1.00 51.34 172 CYS A CA 1
ATOM 1413 C C . CYS A 1 172 ? 50.592 -6.431 -36.131 1.00 51.34 172 CYS A C 1
ATOM 1415 O O . CYS A 1 172 ? 50.796 -6.700 -34.951 1.00 51.34 172 CYS A O 1
ATOM 1417 N N . PHE A 1 173 ? 49.626 -7.033 -36.834 1.00 53.62 173 PHE A N 1
ATOM 1418 C CA . PHE A 1 173 ? 48.758 -8.072 -36.267 1.00 53.62 173 PHE A CA 1
ATOM 1419 C C . PHE A 1 173 ? 49.488 -9.400 -36.010 1.00 53.62 173 PHE A C 1
ATOM 1421 O O . PHE A 1 173 ? 49.113 -10.137 -35.100 1.00 53.62 173 PHE A O 1
ATOM 1428 N N . ALA A 1 174 ? 50.536 -9.705 -36.782 1.00 55.09 174 ALA A N 1
ATOM 1429 C CA . ALA A 1 174 ? 51.329 -10.927 -36.632 1.00 55.09 174 ALA A CA 1
ATOM 1430 C C . ALA A 1 174 ? 52.314 -10.891 -35.444 1.00 55.09 174 ALA A C 1
ATOM 1432 O O . ALA A 1 174 ? 52.808 -11.939 -35.038 1.00 55.09 174 ALA A O 1
ATOM 1433 N N . GLN A 1 175 ? 52.595 -9.710 -34.878 1.00 51.97 175 GLN A N 1
ATOM 1434 C CA . GLN A 1 175 ? 53.563 -9.513 -33.786 1.00 51.97 175 GLN A CA 1
ATOM 1435 C C . GLN A 1 175 ? 52.917 -9.384 -32.393 1.00 51.97 175 GLN A C 1
ATOM 1437 O O . GLN A 1 175 ? 53.623 -9.189 -31.405 1.00 51.97 175 GLN A O 1
ATOM 1442 N N . CYS A 1 176 ? 51.591 -9.520 -32.280 1.00 44.41 176 CYS A N 1
ATOM 1443 C CA . CYS A 1 176 ? 50.903 -9.492 -30.988 1.00 44.41 176 CYS A CA 1
ATOM 1444 C C . CYS A 1 176 ? 51.016 -10.850 -30.254 1.00 44.41 176 CYS A C 1
ATOM 1446 O O . CYS A 1 176 ? 50.637 -11.875 -30.827 1.00 44.41 176 CYS A O 1
ATOM 1448 N N . PRO A 1 177 ? 51.481 -10.888 -28.987 1.00 50.22 177 PRO A N 1
ATOM 1449 C CA . PRO A 1 177 ? 51.555 -12.118 -28.197 1.00 50.22 177 PRO A CA 1
ATOM 1450 C C . PRO A 1 177 ? 50.159 -12.695 -27.865 1.00 50.22 177 PRO A C 1
ATOM 1452 O O . PRO A 1 177 ? 49.159 -11.968 -27.854 1.00 50.22 177 PRO A O 1
ATOM 1455 N N . PRO A 1 178 ? 50.061 -14.009 -27.582 1.00 52.06 178 PRO A N 1
ATOM 1456 C CA . PRO A 1 178 ? 48.799 -14.740 -27.515 1.00 52.06 178 PRO A CA 1
ATOM 1457 C C . PRO A 1 178 ? 48.099 -14.536 -26.165 1.00 52.06 178 PRO A C 1
ATOM 1459 O O . PRO A 1 178 ? 48.139 -15.404 -25.303 1.00 52.06 178 PRO A O 1
ATOM 1462 N N . VAL A 1 179 ? 47.437 -13.395 -25.969 1.00 46.19 179 VAL A N 1
ATOM 1463 C CA . VAL A 1 179 ? 46.521 -13.193 -24.819 1.00 46.19 179 VAL A CA 1
ATOM 1464 C C . VAL A 1 179 ? 45.093 -12.839 -25.270 1.00 46.19 179 VAL A C 1
ATOM 1466 O O . VAL A 1 179 ? 44.165 -12.791 -24.474 1.00 46.19 179 VAL A O 1
ATOM 1469 N N . ALA A 1 180 ? 44.846 -12.703 -26.575 1.00 45.56 180 ALA A N 1
ATOM 1470 C CA . ALA A 1 180 ? 43.532 -12.349 -27.122 1.00 45.56 180 ALA A CA 1
ATOM 1471 C C . ALA A 1 180 ? 42.671 -13.568 -27.537 1.00 45.56 180 ALA A C 1
ATOM 1473 O O . ALA A 1 180 ? 42.012 -13.546 -28.577 1.00 45.56 180 ALA A O 1
ATOM 1474 N N . LEU A 1 181 ? 42.665 -14.644 -26.740 1.00 45.41 181 LEU A N 1
ATOM 1475 C CA . LEU A 1 181 ? 41.845 -15.851 -26.963 1.00 45.41 181 LEU A CA 1
ATOM 1476 C C . LEU A 1 181 ? 40.487 -15.813 -26.231 1.00 45.41 181 LEU A C 1
ATOM 1478 O O . LEU A 1 181 ? 40.007 -16.833 -25.747 1.00 45.41 181 LEU A O 1
ATOM 1482 N N . GLN A 1 182 ? 39.836 -14.650 -26.169 1.00 46.78 182 GLN A N 1
ATOM 1483 C CA . GLN A 1 182 ? 38.500 -14.512 -25.563 1.00 46.78 182 GLN A CA 1
ATOM 1484 C C . GLN A 1 182 ? 37.526 -13.665 -26.396 1.00 46.78 182 GLN A C 1
ATOM 1486 O O . GLN A 1 182 ? 36.635 -13.013 -25.868 1.00 46.78 182 GLN A O 1
ATOM 1491 N N . TYR A 1 183 ? 37.650 -13.721 -27.724 1.00 46.59 183 TYR A N 1
ATOM 1492 C CA . TYR A 1 183 ? 36.607 -13.244 -28.635 1.00 46.59 183 TYR A CA 1
ATOM 1493 C C . TYR A 1 183 ? 36.163 -14.366 -29.582 1.00 46.59 183 TYR A C 1
ATOM 1495 O O . TYR A 1 183 ? 36.981 -15.202 -29.980 1.00 46.59 183 TYR A O 1
ATOM 1503 N N . PRO A 1 184 ? 34.865 -14.422 -29.935 1.00 49.31 184 PRO A N 1
ATOM 1504 C CA . PRO A 1 184 ? 34.278 -15.560 -30.624 1.00 49.31 184 PRO A CA 1
ATOM 1505 C C . PRO A 1 184 ? 34.920 -15.776 -31.998 1.00 49.31 184 PRO A C 1
ATOM 1507 O O . PRO A 1 184 ? 35.113 -14.851 -32.791 1.00 49.31 184 PRO A O 1
ATOM 1510 N N . THR A 1 185 ? 35.198 -17.045 -32.293 1.00 53.59 185 THR A N 1
ATOM 1511 C CA . THR A 1 185 ? 35.830 -17.587 -33.512 1.00 53.59 185 THR A CA 1
ATOM 1512 C C . THR A 1 185 ? 35.208 -17.108 -34.836 1.00 53.59 185 THR A C 1
ATOM 1514 O O . THR A 1 185 ? 35.837 -17.219 -35.891 1.00 53.59 185 THR A O 1
ATOM 1517 N N . ALA A 1 186 ? 34.012 -16.516 -34.788 1.00 50.97 186 ALA A N 1
ATOM 1518 C CA . ALA A 1 186 ? 33.309 -15.907 -35.911 1.00 50.97 186 ALA A CA 1
ATOM 1519 C C . ALA A 1 186 ? 34.023 -14.674 -36.497 1.00 50.97 186 ALA A C 1
ATOM 1521 O O . ALA A 1 186 ? 34.102 -14.546 -37.719 1.00 50.97 186 ALA A O 1
ATOM 1522 N N . ILE A 1 187 ? 34.606 -13.800 -35.666 1.00 51.62 187 ILE A N 1
ATOM 1523 C CA . ILE A 1 187 ? 35.262 -12.576 -36.164 1.00 51.62 187 ILE A CA 1
ATOM 1524 C C . ILE A 1 187 ? 36.560 -12.940 -36.891 1.00 51.62 187 ILE A C 1
ATOM 1526 O O . ILE A 1 187 ? 36.806 -12.464 -38.000 1.00 51.62 187 ILE A O 1
ATOM 1530 N N . ARG A 1 188 ? 37.334 -13.883 -36.338 1.00 53.62 188 ARG A N 1
ATOM 1531 C CA . ARG A 1 188 ? 38.583 -14.370 -36.941 1.00 53.62 188 ARG A CA 1
ATOM 1532 C C . ARG A 1 188 ? 38.346 -15.080 -38.276 1.00 53.62 188 ARG A C 1
ATOM 1534 O O . ARG A 1 188 ? 39.099 -14.852 -39.219 1.00 53.62 188 ARG A O 1
ATOM 1541 N N . LYS A 1 189 ? 37.279 -15.884 -38.383 1.00 52.88 189 LYS A N 1
ATOM 1542 C CA . LYS A 1 189 ? 36.869 -16.488 -39.660 1.00 52.88 189 LYS A CA 1
ATOM 1543 C C . LYS A 1 189 ? 36.408 -15.427 -40.655 1.00 52.88 189 LYS A C 1
ATOM 1545 O O . LYS A 1 189 ? 36.847 -15.478 -41.792 1.00 52.88 189 LYS A O 1
ATOM 1550 N N . SER A 1 190 ? 35.627 -14.429 -40.233 1.00 50.69 190 SER A N 1
ATOM 1551 C CA . SER A 1 190 ? 35.168 -13.370 -41.144 1.00 50.69 190 SER A CA 1
ATOM 1552 C C . SER A 1 190 ? 36.328 -12.561 -41.730 1.00 50.69 190 SER A C 1
ATOM 1554 O O . SER A 1 190 ? 36.377 -12.355 -42.938 1.00 50.69 190 SER A O 1
ATOM 1556 N N . ILE A 1 191 ? 37.319 -12.202 -40.909 1.00 51.28 191 ILE A N 1
ATOM 1557 C CA . ILE A 1 191 ? 38.488 -11.436 -41.351 1.00 51.28 191 ILE A CA 1
ATOM 1558 C C . ILE A 1 191 ? 39.375 -12.299 -42.255 1.00 51.28 191 ILE A C 1
ATOM 1560 O O . ILE A 1 191 ? 39.788 -11.841 -43.316 1.00 51.28 191 ILE A O 1
ATOM 1564 N N . HIS A 1 192 ? 39.609 -13.569 -41.907 1.00 49.25 192 HIS A N 1
ATOM 1565 C CA . HIS A 1 192 ? 40.388 -14.469 -42.758 1.00 49.25 192 HIS A CA 1
ATOM 1566 C C . HIS A 1 192 ? 39.691 -14.735 -44.099 1.00 49.25 192 HIS A C 1
ATOM 1568 O O . HIS A 1 192 ? 40.343 -14.720 -45.135 1.00 49.25 192 HIS A O 1
ATOM 1574 N N . THR A 1 193 ? 38.368 -14.920 -44.113 1.00 54.12 193 THR A N 1
ATOM 1575 C CA . THR A 1 193 ? 37.597 -15.107 -45.347 1.00 54.12 193 THR A CA 1
ATOM 1576 C C . THR A 1 193 ? 37.623 -13.855 -46.217 1.00 54.12 193 THR A C 1
ATOM 1578 O O . THR A 1 193 ? 37.817 -13.982 -47.421 1.00 54.12 193 THR A O 1
ATOM 1581 N N . VAL A 1 194 ? 37.499 -12.656 -45.638 1.00 52.09 194 VAL A N 1
ATOM 1582 C CA . VAL A 1 194 ? 37.605 -11.388 -46.381 1.00 52.09 194 VAL A CA 1
ATOM 1583 C C . VAL A 1 194 ? 39.003 -11.219 -46.982 1.00 52.09 194 VAL A C 1
ATOM 1585 O O . VAL A 1 194 ? 39.120 -10.862 -48.152 1.00 52.09 194 VAL A O 1
ATOM 1588 N N . ILE A 1 195 ? 40.057 -11.570 -46.240 1.00 50.66 195 ILE A N 1
ATOM 1589 C CA . ILE A 1 195 ? 41.443 -11.501 -46.723 1.00 50.66 195 ILE A CA 1
ATOM 1590 C C . ILE A 1 195 ? 41.697 -12.523 -47.844 1.00 50.66 195 ILE A C 1
ATOM 1592 O O . ILE A 1 195 ? 42.236 -12.159 -48.885 1.00 50.66 195 ILE A O 1
ATOM 1596 N N . THR A 1 196 ? 41.264 -13.782 -47.697 1.00 51.41 196 THR A N 1
ATOM 1597 C CA . THR A 1 196 ? 41.458 -14.814 -48.736 1.00 51.41 196 THR A CA 1
ATOM 1598 C C . THR A 1 196 ? 40.671 -14.498 -50.013 1.00 51.41 196 THR A C 1
ATOM 1600 O O . THR A 1 196 ? 41.166 -14.727 -51.115 1.00 51.41 196 THR A O 1
ATOM 1603 N N . LYS A 1 197 ? 39.472 -13.913 -49.887 1.00 52.78 197 LYS A N 1
ATOM 1604 C CA . LYS A 1 197 ? 38.658 -13.491 -51.038 1.00 52.78 197 LYS A CA 1
ATOM 1605 C C . LYS A 1 197 ? 39.253 -12.267 -51.742 1.00 52.78 197 LYS A C 1
ATOM 1607 O O . LYS A 1 197 ? 39.231 -12.214 -52.966 1.00 52.78 197 LYS A O 1
ATOM 1612 N N . ALA A 1 198 ? 39.847 -11.337 -50.992 1.00 46.19 198 ALA A N 1
ATOM 1613 C CA . ALA A 1 198 ? 40.569 -10.194 -51.550 1.00 46.19 198 ALA A CA 1
ATOM 1614 C C . ALA A 1 198 ? 41.868 -10.607 -52.270 1.00 46.19 198 ALA A C 1
ATOM 1616 O O . ALA A 1 198 ? 42.194 -10.032 -53.304 1.00 46.19 198 ALA A O 1
ATOM 1617 N N . SER A 1 199 ? 42.583 -11.632 -51.785 1.00 44.06 199 SER A N 1
ATOM 1618 C CA . SER A 1 199 ? 43.768 -12.176 -52.470 1.00 44.06 199 SER A CA 1
ATOM 1619 C C . SER A 1 199 ? 43.435 -12.901 -53.779 1.00 44.06 199 SER A C 1
ATOM 1621 O O . SER A 1 199 ? 44.211 -12.810 -54.725 1.00 44.06 199 SER A O 1
ATOM 1623 N N . LEU A 1 200 ? 42.285 -13.580 -53.862 1.00 50.28 200 LEU A N 1
ATOM 1624 C CA . LEU A 1 200 ? 41.823 -14.241 -55.092 1.00 50.28 200 LEU A CA 1
ATOM 1625 C C . LEU A 1 200 ? 41.353 -13.251 -56.170 1.00 50.28 200 LEU A C 1
ATOM 1627 O O . LEU A 1 200 ? 41.470 -13.545 -57.351 1.00 50.28 200 LEU A O 1
ATOM 1631 N N . LEU A 1 201 ? 40.873 -12.068 -55.777 1.00 48.56 201 LEU A N 1
ATOM 1632 C CA . LEU A 1 201 ? 40.440 -11.005 -56.696 1.00 48.56 201 LEU A CA 1
ATOM 1633 C C . LEU A 1 201 ? 41.595 -10.144 -57.248 1.00 48.56 201 LEU A C 1
ATOM 1635 O O . LEU A 1 201 ? 41.353 -9.250 -58.054 1.00 48.56 201 LEU A O 1
ATOM 1639 N N . MET A 1 202 ? 42.839 -10.375 -56.807 1.00 38.72 202 MET A N 1
ATOM 1640 C CA . MET A 1 202 ? 44.025 -9.612 -57.231 1.00 38.72 202 MET A CA 1
ATOM 1641 C C . MET A 1 202 ? 45.064 -10.431 -58.015 1.00 38.72 202 MET A C 1
ATOM 1643 O O . MET A 1 202 ? 46.140 -9.906 -58.308 1.00 38.72 202 MET A O 1
ATOM 1647 N N . GLN A 1 203 ? 44.781 -11.689 -58.363 1.00 36.97 203 GLN A N 1
ATOM 1648 C CA . GLN A 1 203 ? 45.610 -12.420 -59.326 1.00 36.97 203 GLN A CA 1
ATOM 1649 C C . GLN A 1 203 ? 45.173 -12.051 -60.755 1.00 36.97 203 GLN A C 1
ATOM 1651 O O . GLN A 1 203 ? 43.974 -11.865 -60.964 1.00 36.97 203 GLN A O 1
ATOM 1656 N N . PRO A 1 204 ? 46.125 -11.844 -61.685 1.00 45.25 204 PRO A N 1
ATOM 1657 C CA . PRO A 1 204 ? 45.833 -11.381 -63.041 1.00 45.25 204 PRO A CA 1
ATOM 1658 C C . PRO A 1 204 ? 44.992 -12.374 -63.844 1.00 45.25 204 PRO A C 1
ATOM 1660 O O . PRO A 1 204 ? 45.154 -13.598 -63.627 1.00 45.25 204 PRO A O 1
#

Foldseek 3Di:
DDDPPDDDDDDDDDDDDDPVCVVVVVLVVVVVVPDDDDDPCPVDDPVRDDCNVVVVLVVVLVVLVVVVVVVCVVVVPDDDDPVDDDRDDDPVVSVVSSVVSVVVSVVVVVVVVVVVVVVVVVVVVVVVVVVVVVVVVVVVVVVVVCCVVVVPDDPDCVVVVVVVVVVVVVVVVVPDDPPPPPDDPVVVVVVVVVVVVVVVVPDD

InterPro domains:
  IPR002490 V-type ATPase, V0 complex, 116kDa subunit family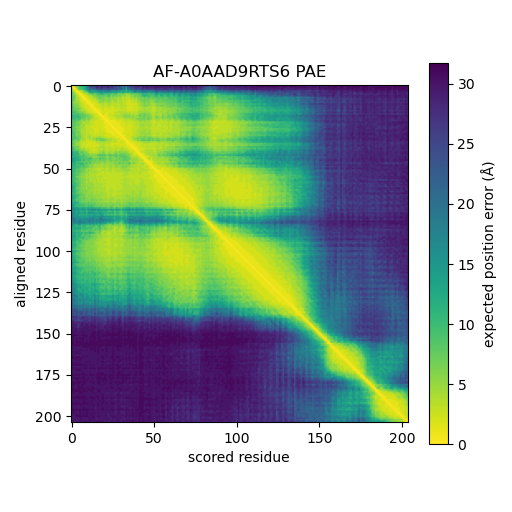 [PF01496] (27-145)
  IPR002490 V-type ATPase, V0 complex, 116kDa subunit family [PTHR11629] (3-148)

Radius of gyration: 38.27 Å; Cα contacts (8 Å, |Δi|>4): 25; chains: 1; bounding box: 93×37×97 Å

Secondary structure (DSSP, 8-state):
---TTSPPP---------TTTHHHHHHHHHHHT---PPPS-TTS-GGGSTTHHHHHHHHHHHHHHHHHHHHHHHTTPPPP-----PPPPPHHHHHHHHHHHHHHHHHHHHHHHHHHHHHHHHHHHHHHHHHHHHHHHHHHHHHHHHHHHSTTT---THHHHHHHHHHHHHHHHHTS-S----S-HHHHHHHHHHHHHHHHTT--

Sequence (204 aa):
MGSLFRSEEMTLCQLFLQSEAAYACVSELGELGLVQFRDLNPDVNAFQRKFVNEVRRCDEMERKLRYLEKEIKKDGIPMLDTGENPEAPQPREMIDLEATFEKLENELREVNQNAEALKRNYLELTELKHILRKTQVFFDEHLYTAADTIGAHYRSPLRQAVINRYLRLQNCFAQCPPVALQYPTAIRKSIHTVITKASLLMQP

Solvent-accessible surface area (backbone atoms only — not comparable to full-atom values): 12876 Å² total; per-residue (Å²): 142,79,64,96,88,57,84,80,91,82,82,93,79,87,87,87,72,57,84,86,53,37,62,61,57,52,48,56,47,56,73,68,64,82,72,83,89,75,86,87,58,82,89,56,56,73,84,78,43,94,59,45,69,61,54,51,52,51,54,51,49,49,52,51,50,58,50,53,54,50,53,40,55,72,73,66,56,83,81,80,79,83,85,70,82,78,79,85,78,53,82,70,55,51,55,56,49,51,53,51,50,51,50,52,53,50,53,52,51,52,51,50,53,51,51,52,51,51,51,51,56,51,48,56,53,49,52,53,53,50,50,56,53,51,51,51,51,52,54,54,54,50,56,55,56,51,47,73,75,51,72,82,80,70,94,55,72,63,62,58,52,53,52,54,50,51,55,48,54,54,53,60,62,72,71,60,76,96,75,80,86,83,67,67,70,64,59,61,48,52,52,50,51,52,50,55,54,54,57,64,74,68,61,134